Protein AF-F2EJ54-F1 (afdb_monomer_lite)

InterPro domains:
  IPR039177 Nonsense-mediated mRNA decay factor S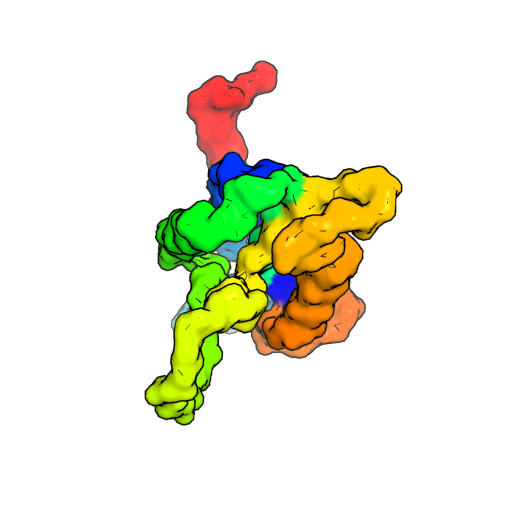MG9 [PTHR14270] (1-210)

Sequence (212 aa):
LGVFLASVCNVVLVVSEGMNDFSMWELMLTVDLLKNNIPDPSLLTSSTPDKENKNDNQSTSEDYIADLCFVHSRLREHDFSPSKLMLLRETLEKHFESSSFNIGSSSATPEVTDSSVGPSTKIEDLSSNQQDVFLLPLRSHDNSAKFEYGTYSSMLGMLRDQVLSRPLRPFTKNLTERDWLRGSAKIWDMVKRSPVVSDYCKALQSSGLFRK

Secondary structure (DSSP, 8-state):
-HHHHHHH-SEEEEEEESS--HHHHHHHHHHHHHTTT---GGGG---------------------PEEEEEEEEE-GGG--HHHHHHHHHHHHHHHTTSSS--S------------------GGGGSSS-TTEEEEE---TTS---BTTB-HHHHHHHHHHHHHHSPP---SS---HHHHHHHHHHHHHHHHT-HHHHHHHHHHHHTTTT--

pLDDT: mean 77.22, std 21.22, range [29.75, 96.88]

Foldseek 3Di:
DLLLCFQQPLEDEQEDEALDCVVSLVVNQVSQQLNPPLAHLVVVLDPDPDDDDDDPDDPPRPRRTHAAAYEHEADDLVCPDPVNLVVSLVVSCVSCVPGPHPFQDQPDPDDDDDDDDDPDPDPVVSVPRTLRYAYAHRQDPVQPPQRVNGTNVVSVVVNVVSVVPDDGDDTPDDDDPVSSVVSSVVSVVCSVVPVSVVVVVVVCVVVVVDDD

Organism: Hordeum vulgare subsp. vulgare (NCBI:txid112509)

Radius of gyration: 20.95 Å; chains: 1; bounding box: 63×36×63 Å

Structure (mmCIF, N/CA/C/O backbone):
data_AF-F2EJ54-F1
#
_entry.id   AF-F2EJ54-F1
#
loop_
_atom_site.group_PDB
_atom_site.id
_atom_site.type_symbol
_atom_site.label_atom_id
_atom_site.label_alt_id
_atom_site.label_comp_id
_atom_site.label_asym_id
_atom_site.label_entity_id
_atom_site.label_seq_id
_atom_site.pdbx_PDB_ins_code
_atom_site.Cartn_x
_atom_site.Cartn_y
_atom_site.Cartn_z
_atom_site.occupancy
_atom_site.B_iso_or_equiv
_atom_site.auth_seq_id
_atom_site.auth_comp_id
_atom_site.auth_asym_id
_atom_site.auth_atom_id
_atom_site.pdbx_PDB_model_num
ATOM 1 N N . LEU A 1 1 ? -8.968 -1.799 2.567 1.00 94.50 1 LEU A N 1
ATOM 2 C CA . LEU A 1 1 ? -8.066 -2.948 2.317 1.00 94.50 1 LEU A CA 1
ATOM 3 C C . LEU A 1 1 ? -6.603 -2.559 2.497 1.00 94.50 1 LEU A C 1
ATOM 5 O O . LEU A 1 1 ? -5.968 -3.187 3.324 1.00 94.50 1 LEU A O 1
ATOM 9 N N . GLY A 1 2 ? -6.095 -1.521 1.814 1.00 96.00 2 GLY A N 1
ATOM 10 C CA . GLY A 1 2 ? -4.698 -1.073 1.967 1.00 96.00 2 GLY A CA 1
ATOM 11 C C . GLY A 1 2 ? -4.270 -0.861 3.425 1.00 96.00 2 GLY A C 1
ATOM 12 O O . GLY A 1 2 ? -3.320 -1.489 3.867 1.00 96.00 2 GLY A O 1
ATOM 13 N N . VAL A 1 3 ? -5.064 -0.113 4.201 1.00 96.44 3 VAL A N 1
ATOM 14 C CA . VAL A 1 3 ? -4.861 0.071 5.655 1.00 96.44 3 VAL A CA 1
ATOM 15 C C . VAL A 1 3 ? -4.756 -1.255 6.409 1.00 96.44 3 VAL A C 1
ATOM 17 O O . VAL A 1 3 ? -3.847 -1.446 7.200 1.00 96.44 3 VAL A O 1
ATOM 20 N N . PHE A 1 4 ? -5.657 -2.198 6.133 1.00 96.88 4 PHE A N 1
ATOM 21 C CA . PHE A 1 4 ? -5.642 -3.503 6.789 1.00 96.88 4 PHE A CA 1
ATOM 22 C C . PHE A 1 4 ? -4.355 -4.279 6.486 1.00 96.88 4 PHE A C 1
ATOM 24 O O . PHE A 1 4 ? -3.724 -4.771 7.413 1.00 96.88 4 PHE A O 1
ATOM 31 N N . LEU A 1 5 ? -3.946 -4.348 5.214 1.00 96.88 5 LEU A N 1
ATOM 32 C CA . LEU A 1 5 ? -2.720 -5.041 4.808 1.00 96.88 5 LEU A CA 1
ATOM 33 C C . LEU A 1 5 ? -1.478 -4.389 5.426 1.00 96.88 5 LEU A C 1
ATOM 35 O O . LEU A 1 5 ? -0.640 -5.091 5.982 1.00 96.88 5 LEU A O 1
ATOM 39 N N . ALA A 1 6 ? -1.404 -3.056 5.416 1.00 95.12 6 ALA A N 1
ATOM 40 C CA . ALA A 1 6 ? -0.311 -2.309 6.034 1.00 95.12 6 ALA A CA 1
ATOM 41 C C . ALA A 1 6 ? -0.218 -2.512 7.559 1.00 95.12 6 ALA A C 1
ATOM 43 O O . ALA A 1 6 ? 0.847 -2.310 8.130 1.00 95.12 6 ALA A O 1
ATOM 44 N N . SER A 1 7 ? -1.304 -2.916 8.225 1.00 94.50 7 SER A N 1
ATOM 45 C CA . SER A 1 7 ? -1.325 -3.180 9.670 1.00 94.50 7 SER A CA 1
ATOM 46 C C . SER A 1 7 ? -0.991 -4.623 10.058 1.00 94.50 7 SER A C 1
ATOM 48 O O . SER A 1 7 ? -0.630 -4.854 11.207 1.00 94.50 7 SER A O 1
ATOM 50 N N . VAL A 1 8 ? -1.165 -5.605 9.165 1.00 94.31 8 VAL A N 1
ATOM 51 C CA . VAL A 1 8 ? -1.060 -7.038 9.527 1.00 94.31 8 VAL A CA 1
ATOM 52 C C . VAL A 1 8 ? -0.002 -7.811 8.747 1.00 94.31 8 VAL A C 1
ATOM 54 O O . VAL A 1 8 ? 0.328 -8.931 9.138 1.00 94.31 8 VAL A O 1
ATOM 57 N N . CYS A 1 9 ? 0.501 -7.265 7.642 1.00 93.62 9 CYS A N 1
ATOM 58 C CA . CYS A 1 9 ? 1.547 -7.884 6.833 1.00 93.62 9 CYS A CA 1
ATOM 59 C C . CYS A 1 9 ? 2.925 -7.356 7.232 1.00 93.62 9 CYS A C 1
ATOM 61 O O . CYS A 1 9 ? 3.054 -6.209 7.642 1.00 93.62 9 CYS A O 1
ATOM 63 N N . ASN A 1 10 ? 3.963 -8.167 7.025 1.00 91.06 10 ASN A N 1
ATOM 64 C CA . ASN A 1 10 ? 5.347 -7.707 7.158 1.00 91.06 10 ASN A CA 1
ATOM 65 C C . ASN A 1 10 ? 5.814 -6.921 5.930 1.00 91.06 10 ASN A C 1
ATOM 67 O O . ASN A 1 10 ? 6.515 -5.926 6.073 1.00 91.06 10 ASN A O 1
ATOM 71 N N . VAL A 1 11 ? 5.407 -7.361 4.736 1.00 91.94 11 VAL A N 1
ATOM 72 C CA . VAL A 1 11 ? 5.737 -6.727 3.455 1.00 91.94 11 VAL A CA 1
ATOM 73 C C . VAL A 1 11 ? 4.467 -6.594 2.621 1.00 91.94 11 VAL A C 1
ATOM 75 O O . VAL A 1 11 ? 3.687 -7.545 2.518 1.00 91.94 11 VAL A O 1
ATOM 78 N N . VAL A 1 12 ? 4.270 -5.434 1.999 1.00 94.19 12 VAL A N 1
ATOM 79 C CA . VAL A 1 12 ? 3.210 -5.184 1.017 1.00 94.19 12 VAL A CA 1
ATOM 80 C C . VAL A 1 12 ? 3.849 -4.875 -0.335 1.00 94.19 12 VAL A C 1
ATOM 82 O O . VAL A 1 12 ? 4.592 -3.906 -0.483 1.00 94.19 12 VAL A O 1
ATOM 85 N N . LEU A 1 13 ? 3.543 -5.707 -1.335 1.00 94.69 13 LEU A N 1
ATOM 86 C CA . LEU A 1 13 ? 3.970 -5.478 -2.714 1.00 94.69 13 LEU A CA 1
ATOM 87 C C . LEU A 1 13 ? 3.040 -4.454 -3.379 1.00 94.69 13 LEU A C 1
ATOM 89 O O . LEU A 1 13 ? 1.848 -4.715 -3.553 1.00 94.69 13 LEU A O 1
ATOM 93 N N . VAL A 1 14 ? 3.588 -3.309 -3.773 1.00 94.94 14 VAL A N 1
ATOM 94 C CA . VAL A 1 14 ? 2.890 -2.245 -4.501 1.00 94.94 14 VAL A CA 1
ATOM 95 C C . VAL A 1 14 ? 3.214 -2.405 -5.981 1.00 94.94 14 VAL A C 1
ATOM 97 O O . VAL A 1 14 ? 4.269 -1.986 -6.450 1.00 94.94 14 VAL A O 1
ATOM 100 N N . VAL A 1 15 ? 2.333 -3.088 -6.711 1.00 94.50 15 VAL A N 1
ATOM 101 C CA . VAL A 1 15 ? 2.559 -3.418 -8.123 1.00 94.50 15 VAL A CA 1
ATOM 102 C C . VAL A 1 15 ? 1.927 -2.358 -9.019 1.00 94.50 15 VAL A C 1
ATOM 104 O O . VAL A 1 15 ? 0.716 -2.155 -8.966 1.00 94.50 15 VAL A O 1
ATOM 107 N N . SER A 1 16 ? 2.738 -1.761 -9.888 1.00 93.12 16 SER A N 1
ATOM 108 C CA . SER A 1 16 ? 2.313 -0.776 -10.885 1.00 93.12 16 SER A CA 1
ATOM 109 C C . SER A 1 16 ? 2.669 -1.228 -12.299 1.00 93.12 16 SER A C 1
ATOM 111 O O . SER A 1 16 ? 3.572 -2.044 -12.515 1.00 93.12 16 SER A O 1
ATOM 113 N N . GLU A 1 17 ? 1.942 -0.716 -13.286 1.00 91.38 17 GLU A N 1
ATOM 114 C CA . GLU A 1 17 ? 2.269 -0.884 -14.702 1.00 91.38 17 GLU A CA 1
ATOM 115 C C . GLU A 1 17 ? 3.078 0.326 -15.184 1.00 91.38 17 GLU A C 1
ATOM 117 O O . GLU A 1 17 ? 2.624 1.464 -15.098 1.00 91.38 17 GLU A O 1
ATOM 122 N N . GLY A 1 18 ? 4.288 0.088 -15.697 1.00 88.31 18 GLY A N 1
ATOM 123 C CA . GLY A 1 18 ? 5.207 1.165 -16.064 1.00 88.31 18 GLY A CA 1
ATOM 124 C C . GLY A 1 18 ? 5.893 1.822 -14.859 1.00 88.31 18 GLY A C 1
ATOM 125 O O . GLY A 1 18 ? 5.798 1.353 -13.725 1.00 88.31 18 GLY A O 1
ATOM 126 N N . MET A 1 19 ? 6.625 2.910 -15.116 1.00 84.56 19 MET A N 1
ATOM 127 C CA . MET A 1 19 ? 7.433 3.612 -14.102 1.00 84.56 19 MET A CA 1
ATOM 128 C C . MET A 1 19 ? 6.713 4.784 -13.416 1.00 84.56 19 MET A C 1
ATOM 130 O O . MET A 1 19 ? 7.161 5.230 -12.367 1.00 84.56 19 MET A O 1
ATOM 134 N N . ASN A 1 20 ? 5.606 5.273 -13.982 1.00 81.25 20 ASN A N 1
ATOM 135 C CA . ASN A 1 20 ? 4.977 6.537 -13.585 1.00 81.25 20 ASN A CA 1
ATOM 136 C C . ASN A 1 20 ? 3.534 6.314 -13.117 1.00 81.25 20 ASN A C 1
ATOM 138 O O . ASN A 1 20 ? 2.588 6.698 -13.804 1.00 81.25 20 ASN A O 1
ATOM 142 N N . ASP A 1 21 ? 3.370 5.684 -11.959 1.00 85.94 21 ASP A N 1
ATOM 143 C CA . ASP A 1 21 ? 2.060 5.428 -11.354 1.00 85.94 21 ASP A CA 1
ATOM 144 C C . ASP A 1 21 ? 1.921 6.198 -10.037 1.00 85.94 21 ASP A C 1
ATOM 146 O O . ASP A 1 21 ? 1.938 5.647 -8.935 1.00 85.94 21 ASP A O 1
ATOM 150 N N . PHE A 1 22 ? 1.820 7.521 -10.171 1.00 89.81 22 PHE A N 1
ATOM 151 C CA . PHE A 1 22 ? 1.677 8.431 -9.035 1.00 89.81 22 PHE A CA 1
ATOM 152 C C . PHE A 1 22 ? 0.400 8.162 -8.236 1.00 89.81 22 PHE A C 1
ATOM 154 O O . PHE A 1 22 ? 0.396 8.335 -7.023 1.00 89.81 22 PHE A O 1
ATOM 161 N N . SER A 1 23 ? -0.664 7.681 -8.886 1.00 92.19 23 SER A N 1
ATOM 162 C CA . SER A 1 23 ? -1.920 7.349 -8.211 1.00 92.19 23 SER A CA 1
ATOM 163 C C . SER A 1 23 ? -1.747 6.215 -7.201 1.00 92.19 23 SER A C 1
ATOM 165 O O . SER A 1 23 ? -2.325 6.273 -6.116 1.00 92.19 23 SER A O 1
ATOM 167 N N . MET A 1 24 ? -0.922 5.207 -7.506 1.00 92.62 24 MET A N 1
ATOM 168 C CA . MET A 1 24 ? -0.579 4.171 -6.529 1.00 92.62 24 MET A CA 1
ATOM 169 C C . MET A 1 24 ? 0.259 4.716 -5.369 1.00 92.62 24 MET A C 1
ATOM 171 O O . MET A 1 24 ? 0.063 4.293 -4.230 1.00 92.62 24 MET A O 1
ATOM 175 N N . TRP A 1 25 ? 1.151 5.677 -5.613 1.00 92.12 25 TRP A N 1
ATOM 176 C CA . TRP A 1 25 ? 1.935 6.305 -4.543 1.00 92.12 25 TRP A CA 1
ATOM 177 C C . TRP A 1 25 ? 1.058 7.159 -3.624 1.00 92.12 25 TRP A C 1
ATOM 179 O O . TRP A 1 25 ? 1.115 7.011 -2.405 1.00 92.12 25 TRP A O 1
ATOM 189 N N . GLU A 1 26 ? 0.177 7.980 -4.199 1.00 94.25 26 GLU A N 1
ATOM 190 C CA . GLU A 1 26 ? -0.829 8.759 -3.468 1.00 94.25 26 GLU A CA 1
ATOM 191 C C . GLU A 1 26 ? -1.768 7.859 -2.660 1.00 94.25 26 GLU A C 1
ATOM 193 O O . GLU A 1 26 ? -2.112 8.175 -1.517 1.00 94.25 26 GLU A O 1
ATOM 198 N N . LEU A 1 27 ? -2.155 6.709 -3.221 1.00 95.06 27 LEU A N 1
ATOM 199 C CA . LEU A 1 27 ? -2.945 5.715 -2.506 1.00 95.06 27 LEU A CA 1
ATOM 200 C C . LEU A 1 27 ? -2.192 5.193 -1.280 1.00 95.06 27 LEU A C 1
ATOM 202 O O . LEU A 1 27 ? -2.795 5.072 -0.216 1.00 95.06 27 LEU A O 1
ATOM 206 N N . MET A 1 28 ? -0.893 4.907 -1.395 1.00 95.12 28 MET A N 1
ATOM 207 C CA . MET A 1 28 ? -0.100 4.443 -0.257 1.00 95.12 28 MET A CA 1
ATOM 208 C C . MET A 1 28 ? 0.098 5.535 0.798 1.00 95.12 28 MET A C 1
ATOM 210 O O . MET A 1 28 ? -0.086 5.253 1.977 1.00 95.12 28 MET A O 1
ATOM 214 N N . LEU A 1 29 ? 0.340 6.790 0.413 1.00 94.19 29 LEU A N 1
ATOM 215 C CA . LEU A 1 29 ? 0.354 7.917 1.360 1.00 94.19 29 LEU A CA 1
ATOM 216 C C . LEU A 1 29 ? -1.007 8.107 2.051 1.00 94.19 29 LEU A C 1
ATOM 218 O O . LEU A 1 29 ? -1.083 8.383 3.246 1.00 94.19 29 LEU A O 1
ATOM 222 N N . THR A 1 30 ? -2.103 7.885 1.323 1.00 95.62 30 THR A N 1
ATOM 223 C CA . THR A 1 30 ? -3.446 7.867 1.914 1.00 95.62 30 THR A CA 1
ATOM 224 C C . THR A 1 30 ? -3.596 6.706 2.899 1.00 95.62 30 THR A C 1
ATOM 226 O O . THR A 1 30 ? -4.208 6.867 3.950 1.00 95.62 30 THR A O 1
ATOM 229 N N . VAL A 1 31 ? -3.034 5.531 2.601 1.00 96.12 31 VAL A N 1
ATOM 230 C CA . VAL A 1 31 ? -3.017 4.392 3.530 1.00 96.12 31 VAL A CA 1
ATOM 231 C C . VAL A 1 31 ? -2.261 4.734 4.813 1.00 96.12 31 VAL A C 1
ATOM 233 O O . VAL A 1 31 ? -2.788 4.434 5.883 1.00 96.12 31 VAL A O 1
ATOM 236 N N . ASP A 1 32 ? -1.097 5.379 4.718 1.00 93.81 32 ASP A N 1
ATOM 237 C CA . ASP A 1 32 ? -0.316 5.838 5.876 1.00 93.81 32 ASP A CA 1
ATOM 238 C C . ASP A 1 32 ? -1.146 6.779 6.761 1.00 93.81 32 ASP A C 1
ATOM 240 O O . ASP A 1 32 ? -1.363 6.511 7.943 1.00 93.81 32 ASP A O 1
ATOM 244 N N . LEU A 1 33 ? -1.755 7.802 6.151 1.00 93.38 33 LEU A N 1
ATOM 245 C CA . LEU A 1 33 ? -2.646 8.740 6.836 1.00 93.38 33 LEU A CA 1
ATOM 246 C C . LEU A 1 33 ? -3.821 8.037 7.541 1.00 93.38 33 LEU A C 1
ATOM 248 O O . LEU A 1 33 ? -4.160 8.348 8.684 1.00 93.38 33 LEU A O 1
ATOM 252 N N . LEU A 1 34 ? -4.480 7.103 6.850 1.00 94.31 34 LEU A N 1
ATOM 253 C CA . LEU A 1 34 ? -5.690 6.436 7.338 1.00 94.31 34 LEU A CA 1
ATOM 254 C C . LEU A 1 34 ? -5.420 5.351 8.382 1.00 94.31 34 LEU A C 1
ATOM 256 O O . LEU A 1 34 ? -6.351 4.938 9.079 1.00 94.31 34 LEU A O 1
ATOM 260 N N . LYS A 1 35 ? -4.178 4.871 8.484 1.00 90.62 35 LYS A N 1
ATOM 261 C CA . LYS A 1 35 ? -3.772 3.861 9.463 1.00 90.62 35 LYS A CA 1
ATOM 262 C C . LYS A 1 35 ? -3.805 4.383 10.902 1.00 90.62 35 LYS A C 1
ATOM 264 O O . LYS A 1 35 ? -3.856 3.586 11.834 1.00 90.62 35 LYS A O 1
ATOM 269 N N . ASN A 1 36 ? -3.801 5.699 11.086 1.00 84.50 36 ASN A N 1
ATOM 270 C CA . ASN A 1 36 ? -3.767 6.347 12.391 1.00 84.50 36 ASN A CA 1
ATOM 271 C C . ASN A 1 36 ? -4.725 5.702 13.421 1.00 84.50 36 ASN A C 1
ATOM 273 O O . ASN A 1 36 ? -5.911 5.498 13.140 1.00 84.50 36 ASN A O 1
ATOM 277 N N . ASN A 1 37 ? -4.221 5.425 14.628 1.00 83.44 37 ASN A N 1
ATOM 278 C CA . ASN A 1 37 ? -4.913 4.721 15.723 1.00 83.44 37 ASN A CA 1
ATOM 279 C C . ASN A 1 37 ? -5.288 3.252 15.446 1.00 83.44 37 ASN A C 1
ATOM 281 O O . ASN A 1 37 ? -6.162 2.696 16.120 1.00 83.44 37 ASN A O 1
ATOM 285 N N . ILE A 1 38 ? -4.655 2.601 14.471 1.00 90.44 38 ILE A N 1
ATOM 286 C CA . ILE A 1 38 ? -4.746 1.150 14.302 1.00 90.44 38 ILE A CA 1
ATOM 287 C C . ILE A 1 38 ? -3.490 0.519 14.913 1.00 90.44 38 ILE A C 1
ATOM 289 O O . ILE A 1 38 ? -2.403 0.678 14.349 1.00 90.44 38 ILE A O 1
ATOM 293 N N . PRO A 1 39 ? -3.634 -0.191 16.048 1.00 90.50 39 PRO A N 1
ATOM 294 C CA . PRO A 1 39 ? -2.504 -0.678 16.824 1.00 90.50 39 PRO A CA 1
ATOM 295 C C . PRO A 1 39 ? -1.852 -1.903 16.182 1.00 90.50 39 PRO A C 1
ATOM 297 O O . PRO A 1 39 ? -2.407 -2.541 15.284 1.00 90.50 39 PRO A O 1
ATOM 300 N N . ASP A 1 40 ? -0.703 -2.286 16.731 1.00 89.06 40 ASP A N 1
ATOM 301 C CA . ASP A 1 40 ? -0.055 -3.558 16.431 1.00 89.06 40 ASP A CA 1
ATOM 302 C C . ASP A 1 40 ? -0.994 -4.758 16.755 1.00 89.06 40 ASP A C 1
ATOM 304 O O . ASP A 1 40 ? -1.536 -4.844 17.870 1.00 89.06 40 ASP A O 1
ATOM 308 N N . PRO A 1 41 ? -1.187 -5.718 15.821 1.00 88.75 41 PRO A N 1
ATOM 309 C CA . PRO A 1 41 ? -2.025 -6.906 16.023 1.00 88.75 41 PRO A CA 1
ATOM 310 C C . PRO A 1 41 ? -1.666 -7.738 17.265 1.00 88.75 41 PRO A C 1
ATOM 312 O O . PRO A 1 41 ? -2.543 -8.365 17.869 1.00 88.75 41 PRO A O 1
ATOM 315 N N . SER A 1 42 ? -0.393 -7.753 17.659 1.00 88.69 42 SER A N 1
ATOM 316 C CA . SER A 1 42 ? 0.139 -8.517 18.791 1.00 88.69 42 SER A CA 1
ATOM 317 C C . SER A 1 42 ? -0.321 -7.998 20.152 1.00 88.69 42 SER A C 1
ATOM 319 O O . SER A 1 42 ? -0.323 -8.738 21.139 1.00 88.69 42 SER A O 1
ATOM 321 N N . LEU A 1 43 ? -0.793 -6.752 20.210 1.00 87.50 43 LEU A N 1
ATOM 322 C CA . LEU A 1 43 ? -1.371 -6.164 21.415 1.00 87.50 43 LEU A CA 1
ATOM 323 C C . LEU A 1 43 ? -2.815 -6.624 21.652 1.00 87.50 43 LEU A C 1
ATOM 325 O O . LEU A 1 43 ? -3.314 -6.538 22.770 1.00 87.50 43 LEU A O 1
ATOM 329 N N . LEU A 1 44 ? -3.484 -7.163 20.629 1.00 84.50 44 LEU A N 1
ATOM 330 C CA . LEU A 1 44 ? -4.900 -7.531 20.690 1.00 84.50 44 LEU A CA 1
ATOM 331 C C . LEU A 1 44 ? -5.145 -8.992 21.091 1.00 84.50 44 LEU A C 1
ATOM 333 O O . LEU A 1 44 ? -6.300 -9.415 21.208 1.00 84.50 44 LEU A O 1
ATOM 337 N N . THR A 1 45 ? -4.095 -9.789 21.276 1.00 73.00 45 THR A N 1
ATOM 338 C CA . THR A 1 45 ? -4.195 -11.235 21.529 1.00 73.00 45 THR A CA 1
ATOM 339 C C . THR A 1 45 ? -4.092 -11.607 23.009 1.00 73.00 45 THR A C 1
ATOM 341 O O . THR A 1 45 ? -4.427 -12.740 23.356 1.00 73.00 45 THR A O 1
ATOM 344 N N . SER A 1 46 ? -3.723 -10.679 23.906 1.00 62.06 46 SER A N 1
ATOM 345 C CA . SER A 1 46 ? -3.654 -10.968 25.344 1.00 62.06 46 SER A CA 1
ATOM 346 C C . SER A 1 46 ? -5.048 -11.123 25.953 1.00 62.06 46 SER A C 1
ATOM 348 O O . SER A 1 46 ? -5.820 -10.171 26.048 1.00 62.06 46 SER A O 1
ATOM 350 N N . SER A 1 47 ? -5.362 -12.338 26.387 1.00 49.50 47 SER A N 1
ATOM 351 C CA . SER A 1 47 ? -6.609 -12.716 27.049 1.00 49.50 47 SER A CA 1
ATOM 352 C C . SER A 1 47 ? -6.537 -12.577 28.577 1.00 49.50 47 SER A C 1
ATOM 354 O O . SER A 1 47 ? -6.927 -13.502 29.287 1.00 49.50 47 SER A O 1
ATOM 356 N N . THR A 1 48 ? -6.027 -11.463 29.103 1.00 43.66 48 THR A N 1
ATOM 357 C CA . THR A 1 48 ? -6.113 -11.159 30.543 1.00 43.66 48 THR A CA 1
ATOM 358 C C . THR A 1 48 ? -7.105 -10.019 30.767 1.00 43.66 48 THR A C 1
ATOM 360 O O . THR A 1 48 ? -6.888 -8.920 30.252 1.00 43.66 48 THR A O 1
ATOM 363 N N . PRO A 1 49 ? -8.212 -10.245 31.500 1.00 48.12 49 PRO A N 1
ATOM 364 C CA . PRO A 1 49 ? -9.115 -9.184 31.908 1.00 48.12 49 PRO A CA 1
ATOM 365 C C . PRO A 1 49 ? -8.540 -8.530 33.166 1.00 48.12 49 PRO A C 1
ATOM 367 O O . PRO A 1 49 ? -8.991 -8.815 34.268 1.00 48.12 49 PRO A O 1
ATOM 370 N N . ASP A 1 50 ? -7.531 -7.674 33.022 1.00 37.38 50 ASP A N 1
ATOM 371 C CA . ASP A 1 50 ? -6.971 -6.960 34.169 1.00 37.38 50 ASP A CA 1
ATOM 372 C C . ASP A 1 50 ? -7.265 -5.466 34.072 1.00 37.38 50 ASP A C 1
ATOM 374 O O . ASP A 1 50 ? -6.646 -4.723 33.321 1.00 37.38 50 ASP A O 1
ATOM 378 N N . LYS A 1 51 ? -8.291 -5.105 34.851 1.00 37.84 51 LYS A N 1
ATOM 379 C CA . LYS A 1 51 ? -8.465 -3.883 35.639 1.00 37.84 51 LYS A CA 1
ATOM 380 C C . LYS A 1 51 ? -7.969 -2.579 35.019 1.00 37.84 51 LYS A C 1
ATOM 382 O O . LYS A 1 51 ? -6.776 -2.325 34.898 1.00 37.84 51 LYS A O 1
ATOM 387 N N . GLU A 1 52 ? -8.944 -1.694 34.826 1.00 40.88 52 GLU A N 1
ATOM 388 C CA . GLU A 1 52 ? -8.799 -0.248 34.966 1.00 40.88 52 GLU A CA 1
ATOM 389 C C . GLU A 1 52 ? -7.750 0.100 36.033 1.00 40.88 52 GLU A C 1
ATOM 391 O O . GLU A 1 52 ? -8.012 0.053 37.231 1.00 40.88 52 GLU A O 1
ATOM 396 N N . ASN A 1 53 ? -6.554 0.459 35.590 1.00 32.88 53 ASN A N 1
ATOM 397 C CA . ASN A 1 53 ? -5.660 1.304 36.351 1.00 32.88 53 ASN A CA 1
ATOM 398 C C . ASN A 1 53 ? -5.155 2.364 35.385 1.00 32.88 53 ASN A C 1
ATOM 400 O O . ASN A 1 53 ? -4.247 2.142 34.586 1.00 32.88 53 ASN A O 1
ATOM 404 N N . LYS A 1 54 ? -5.817 3.521 35.469 1.00 46.00 54 LYS A N 1
ATOM 405 C CA . LYS A 1 54 ? -5.273 4.819 35.085 1.00 46.00 54 LYS A CA 1
ATOM 406 C C . LYS A 1 54 ? -3.837 4.905 35.591 1.00 46.00 54 LYS A C 1
ATOM 408 O O . LYS A 1 54 ? -3.622 5.047 36.788 1.00 46.00 54 LYS A O 1
ATOM 413 N N . ASN A 1 55 ? -2.890 4.849 34.673 1.00 29.88 55 ASN A N 1
ATOM 414 C CA . ASN A 1 55 ? -1.660 5.604 34.784 1.00 29.88 55 ASN A CA 1
ATOM 415 C C . ASN A 1 55 ? -1.439 6.235 33.416 1.00 29.88 55 ASN A C 1
ATOM 417 O O . ASN A 1 55 ? -1.070 5.563 32.455 1.00 29.88 55 ASN A O 1
ATOM 421 N N . ASP A 1 56 ? -1.742 7.529 33.357 1.00 37.03 56 ASP A N 1
ATOM 422 C CA . ASP A 1 56 ? -1.288 8.443 32.322 1.00 37.03 56 ASP A CA 1
ATOM 423 C C . ASP A 1 56 ? 0.239 8.378 32.279 1.00 37.03 56 ASP A C 1
ATOM 425 O O . ASP A 1 56 ? 0.926 9.022 33.062 1.00 37.03 56 ASP A O 1
ATOM 429 N N . ASN A 1 57 ? 0.761 7.523 31.410 1.00 31.03 57 ASN A N 1
ATOM 430 C CA . ASN A 1 57 ? 2.084 7.634 30.821 1.00 31.03 57 ASN A CA 1
ATOM 431 C C . ASN A 1 57 ? 1.995 6.937 29.470 1.00 31.03 57 ASN A C 1
ATOM 433 O O . AS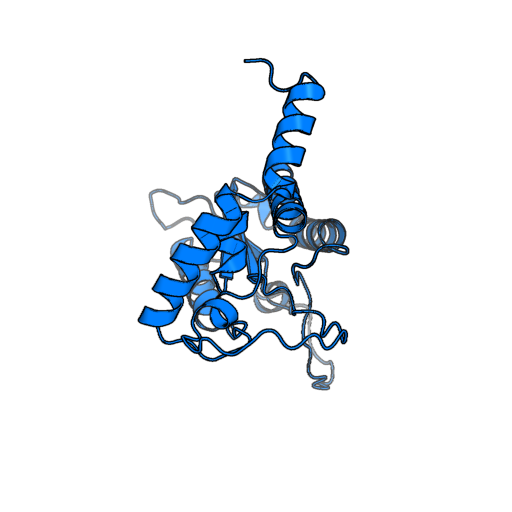N A 1 57 ? 2.157 5.725 29.334 1.00 31.03 57 ASN A O 1
ATOM 437 N N . GLN A 1 58 ? 1.630 7.763 28.497 1.00 39.00 58 GLN A N 1
ATOM 438 C CA . GLN A 1 58 ? 1.613 7.547 27.064 1.00 39.00 58 GLN A CA 1
ATOM 439 C C . GLN A 1 58 ? 2.961 6.968 26.612 1.00 39.00 58 GLN A C 1
ATOM 441 O O . GLN A 1 58 ? 3.847 7.689 26.168 1.00 39.00 58 GLN A O 1
ATOM 446 N N . SER A 1 59 ? 3.135 5.653 26.753 1.00 36.31 59 SER A N 1
ATOM 447 C CA . SER A 1 59 ? 4.058 4.939 25.882 1.00 36.31 59 SER A CA 1
ATOM 448 C C . SER A 1 59 ? 3.408 5.014 24.513 1.00 36.31 59 SER A C 1
ATOM 450 O O . SER A 1 59 ? 2.339 4.448 24.295 1.00 36.31 59 SER A O 1
ATOM 452 N N . THR A 1 60 ? 3.976 5.854 23.655 1.00 40.47 60 THR A N 1
ATOM 453 C CA . THR A 1 60 ? 3.740 5.876 22.217 1.00 40.47 60 THR A CA 1
ATOM 454 C C . THR A 1 60 ? 3.653 4.425 21.764 1.00 40.47 60 THR A C 1
ATOM 456 O O . THR A 1 60 ? 4.667 3.733 21.717 1.00 40.47 60 THR A O 1
ATOM 459 N N . SER A 1 61 ? 2.433 3.923 21.550 1.00 51.09 61 SER A N 1
ATOM 460 C CA . SER A 1 61 ? 2.241 2.618 20.943 1.00 51.09 61 SER A CA 1
ATOM 461 C C . SER A 1 61 ? 2.896 2.737 19.583 1.00 51.09 61 SER A C 1
ATOM 463 O O . SER A 1 61 ? 2.422 3.514 18.758 1.00 51.09 61 SER A O 1
ATOM 465 N N . GLU A 1 62 ? 4.041 2.091 19.389 1.00 58.75 62 GLU A N 1
ATOM 466 C CA . GLU A 1 62 ? 4.688 2.105 18.086 1.00 58.75 62 GLU A CA 1
ATOM 467 C C . GLU A 1 62 ? 3.688 1.535 17.085 1.00 58.75 62 GLU A C 1
ATOM 469 O O . GLU A 1 62 ? 3.285 0.371 17.157 1.00 58.75 62 GLU A O 1
ATOM 474 N N . ASP A 1 63 ? 3.215 2.402 16.197 1.00 74.94 63 ASP A N 1
ATOM 475 C CA . ASP A 1 63 ? 2.214 2.064 15.207 1.00 74.94 63 ASP A CA 1
ATOM 476 C C . ASP A 1 63 ? 2.880 1.175 14.154 1.00 74.94 63 ASP A C 1
ATOM 478 O O . ASP A 1 63 ? 3.362 1.652 13.130 1.00 74.94 63 ASP A O 1
ATOM 482 N N . TYR A 1 64 ? 2.889 -0.139 14.393 1.00 89.44 64 TYR A N 1
ATOM 483 C CA . TYR A 1 64 ? 3.431 -1.133 13.465 1.00 89.44 64 TYR A CA 1
ATOM 484 C C . TYR A 1 64 ? 2.901 -0.909 12.051 1.00 89.44 64 TYR A C 1
ATOM 486 O O . TYR A 1 64 ? 1.685 -0.937 11.864 1.00 89.44 64 TYR A O 1
ATOM 494 N N . ILE A 1 65 ? 3.781 -0.730 11.067 1.00 91.31 65 ILE A N 1
ATOM 495 C CA . ILE A 1 65 ? 3.432 -0.598 9.652 1.00 91.31 65 ILE A CA 1
ATOM 496 C C . ILE A 1 65 ? 4.298 -1.534 8.807 1.00 91.31 65 ILE A C 1
ATOM 498 O O . ILE A 1 65 ? 5.491 -1.690 9.071 1.00 91.31 65 ILE A O 1
ATOM 502 N N . ALA A 1 66 ? 3.676 -2.172 7.819 1.00 92.06 66 ALA A N 1
ATOM 503 C CA . ALA A 1 66 ? 4.345 -3.055 6.875 1.00 92.06 66 ALA A CA 1
ATOM 504 C C . ALA A 1 66 ? 5.405 -2.306 6.059 1.00 92.06 66 ALA A C 1
ATOM 506 O O . ALA A 1 66 ? 5.206 -1.147 5.684 1.00 92.06 66 ALA A O 1
ATOM 507 N N . ASP A 1 67 ? 6.481 -3.000 5.700 1.00 91.06 67 ASP A N 1
ATOM 508 C CA . ASP A 1 67 ? 7.437 -2.486 4.725 1.00 91.06 67 ASP A CA 1
ATOM 509 C C . ASP A 1 67 ? 6.821 -2.522 3.317 1.00 91.06 67 ASP A C 1
ATOM 511 O O . ASP A 1 67 ? 6.083 -3.451 2.963 1.00 91.06 67 ASP A O 1
ATOM 515 N N . LEU A 1 68 ? 7.124 -1.518 2.494 1.00 91.69 68 LEU A N 1
ATOM 516 C CA . LEU A 1 68 ? 6.663 -1.464 1.108 1.00 91.69 68 LEU A CA 1
ATOM 517 C C . LEU A 1 68 ? 7.735 -1.958 0.150 1.00 91.69 68 LEU A C 1
ATOM 519 O O . LEU A 1 68 ? 8.920 -1.686 0.310 1.00 91.69 68 LEU A O 1
ATOM 523 N N . CYS A 1 69 ? 7.286 -2.656 -0.885 1.00 92.19 69 CYS A N 1
ATOM 524 C CA . CYS A 1 69 ? 8.119 -3.096 -1.989 1.00 92.19 69 CYS A CA 1
ATOM 525 C C . CYS A 1 69 ? 7.410 -2.748 -3.301 1.00 92.19 69 CYS A C 1
ATOM 527 O O . CYS A 1 69 ? 6.381 -3.331 -3.647 1.00 92.19 69 CYS A O 1
ATOM 529 N N . PHE A 1 70 ? 7.934 -1.755 -4.009 1.00 93.06 70 PHE A N 1
ATOM 530 C CA . PHE A 1 70 ? 7.406 -1.269 -5.274 1.00 93.06 70 PHE A CA 1
ATOM 531 C C . PHE A 1 70 ? 7.867 -2.172 -6.409 1.00 93.06 70 PHE A C 1
ATOM 533 O O . PHE A 1 70 ? 9.059 -2.397 -6.602 1.00 93.06 70 PHE A O 1
ATOM 540 N N . VAL A 1 71 ? 6.917 -2.680 -7.186 1.00 93.75 71 VAL A N 1
ATOM 541 C CA . VAL A 1 71 ? 7.176 -3.557 -8.326 1.00 93.75 71 VAL A CA 1
ATOM 542 C C . VAL A 1 71 ? 6.614 -2.901 -9.579 1.00 93.75 71 VAL A C 1
ATOM 544 O O . VAL A 1 71 ? 5.410 -2.923 -9.829 1.00 93.75 71 VAL A O 1
ATOM 547 N N . HIS A 1 72 ? 7.497 -2.344 -10.399 1.00 93.06 72 HIS A N 1
ATOM 548 C CA . HIS A 1 72 ? 7.145 -1.758 -11.686 1.00 93.06 72 HIS A CA 1
ATOM 549 C C . HIS A 1 72 ? 7.184 -2.837 -12.761 1.00 93.06 72 HIS A C 1
ATOM 551 O O . HIS A 1 72 ? 8.240 -3.367 -13.105 1.00 93.06 72 HIS A O 1
ATOM 557 N N . SER A 1 73 ? 6.014 -3.196 -13.273 1.00 92.44 73 SER A N 1
ATOM 558 C CA . SER A 1 73 ? 5.828 -4.291 -14.219 1.00 92.44 73 SER A CA 1
ATOM 559 C C . SER A 1 73 ? 5.596 -3.800 -15.646 1.00 92.44 73 SER A C 1
ATOM 561 O O . SER A 1 73 ? 5.283 -2.633 -15.878 1.00 92.44 73 SER A O 1
ATOM 563 N N . ARG A 1 74 ? 5.728 -4.719 -16.614 1.00 90.44 74 ARG A N 1
ATOM 564 C CA . ARG A 1 74 ? 5.500 -4.473 -18.052 1.00 90.44 74 ARG A CA 1
ATOM 565 C C . ARG A 1 74 ? 6.439 -3.429 -18.665 1.00 90.44 74 ARG A C 1
ATOM 567 O O . ARG A 1 74 ? 6.090 -2.769 -19.641 1.00 90.44 74 ARG A O 1
ATOM 574 N N . LEU A 1 75 ? 7.649 -3.330 -18.126 1.00 89.38 75 LEU A N 1
ATOM 575 C CA . LEU A 1 75 ? 8.666 -2.402 -18.609 1.00 89.38 75 LEU A CA 1
ATOM 576 C C . LEU A 1 75 ? 9.212 -2.816 -19.977 1.00 89.38 75 LEU A C 1
ATOM 578 O O . LEU A 1 75 ? 9.320 -4.006 -20.296 1.00 89.38 75 LEU A O 1
ATOM 582 N N . ARG A 1 76 ? 9.568 -1.822 -20.789 1.00 87.38 76 ARG A N 1
ATOM 583 C CA . ARG A 1 76 ? 10.208 -2.011 -22.096 1.00 87.38 76 ARG A CA 1
ATOM 584 C C . ARG A 1 76 ? 11.709 -1.745 -21.979 1.00 87.38 76 ARG A C 1
ATOM 586 O O . ARG A 1 76 ? 12.162 -1.168 -21.003 1.00 87.38 76 ARG A O 1
ATOM 593 N N . GLU A 1 77 ? 12.489 -2.120 -22.992 1.00 82.88 77 GLU A N 1
ATOM 594 C CA . GLU A 1 77 ? 13.962 -1.988 -22.970 1.00 82.88 77 GLU A CA 1
ATOM 595 C C . GLU A 1 77 ? 14.435 -0.572 -22.606 1.00 82.88 77 GLU A C 1
ATOM 597 O O . GLU A 1 77 ? 15.277 -0.394 -21.732 1.00 82.88 77 GLU A O 1
ATOM 602 N N . HIS A 1 78 ? 13.819 0.448 -23.204 1.00 84.38 78 HIS A N 1
ATOM 603 C CA . HIS A 1 78 ? 14.155 1.852 -22.963 1.00 84.38 78 HIS A CA 1
ATOM 604 C C . HIS A 1 78 ? 13.791 2.369 -21.558 1.00 84.38 78 HIS A C 1
ATOM 606 O O . HIS A 1 78 ? 14.136 3.503 -21.228 1.00 84.38 78 HIS A O 1
ATOM 612 N N . ASP A 1 79 ? 13.065 1.603 -20.742 1.00 85.94 79 ASP A N 1
ATOM 613 C CA . ASP A 1 79 ? 12.748 1.954 -19.350 1.00 85.94 79 ASP A CA 1
ATOM 614 C C . ASP A 1 79 ? 13.875 1.571 -18.387 1.00 85.94 79 ASP A C 1
ATOM 616 O O . ASP A 1 79 ? 14.001 2.160 -17.319 1.00 85.94 79 ASP A O 1
ATOM 620 N N . PHE A 1 80 ? 14.763 0.665 -18.802 1.00 84.31 80 PHE A N 1
ATOM 621 C CA . PHE A 1 80 ? 15.906 0.227 -18.001 1.00 84.31 80 PHE A CA 1
ATOM 622 C C . PHE A 1 80 ? 17.128 1.150 -18.104 1.00 84.31 80 PHE A C 1
ATOM 624 O O . PHE A 1 80 ? 18.181 0.842 -17.551 1.00 84.31 80 PHE A O 1
ATOM 631 N N . SER A 1 81 ? 17.014 2.299 -18.780 1.00 86.69 81 SER A N 1
ATOM 632 C CA . SER A 1 81 ? 18.119 3.256 -18.848 1.00 86.69 81 SER A CA 1
ATOM 633 C C . SER A 1 81 ? 18.494 3.740 -17.433 1.00 86.69 81 SER A C 1
ATOM 635 O O . SER A 1 81 ? 17.590 4.170 -16.706 1.00 86.69 81 SER A O 1
ATOM 637 N N . PRO A 1 82 ? 19.783 3.762 -17.044 1.00 84.88 82 PRO A N 1
ATOM 638 C CA . PRO A 1 82 ? 20.204 4.111 -15.683 1.00 84.88 82 PRO A CA 1
ATOM 639 C C . PRO A 1 82 ? 19.669 5.455 -15.169 1.00 84.88 82 PRO A C 1
ATOM 641 O O . PRO A 1 82 ? 19.278 5.565 -14.011 1.00 84.88 82 PRO A O 1
ATOM 644 N N . SER A 1 83 ? 19.575 6.461 -16.044 1.00 88.25 83 SER A N 1
ATOM 645 C CA . SER A 1 83 ? 19.036 7.788 -15.721 1.00 88.25 83 SER A CA 1
ATOM 646 C C . SER A 1 83 ? 17.573 7.753 -15.271 1.00 88.25 83 SER A C 1
ATOM 648 O O . SER A 1 83 ? 17.212 8.427 -14.310 1.00 88.25 83 SER A O 1
ATOM 650 N N . LYS A 1 84 ? 16.728 6.942 -15.922 1.00 88.00 84 LYS A N 1
ATOM 651 C CA . LYS A 1 84 ? 15.322 6.768 -15.524 1.00 88.00 84 LYS A CA 1
ATOM 652 C C . LYS A 1 84 ? 15.193 6.053 -14.185 1.00 88.00 84 LYS A C 1
ATOM 654 O O . LYS A 1 84 ? 14.328 6.408 -13.394 1.00 88.00 84 LYS A O 1
ATOM 659 N N . LEU A 1 85 ? 16.041 5.055 -13.935 1.00 85.81 85 LEU A N 1
ATOM 660 C CA . LEU A 1 85 ? 16.029 4.307 -12.677 1.00 85.81 85 LEU A CA 1
ATOM 661 C C . LEU A 1 85 ? 16.461 5.184 -11.503 1.00 85.81 85 LEU A C 1
ATOM 663 O O . LEU A 1 85 ? 15.836 5.144 -10.447 1.00 85.81 85 LEU A O 1
ATOM 667 N N . MET A 1 86 ? 17.493 6.004 -11.707 1.00 87.31 86 MET A N 1
ATOM 668 C CA . MET A 1 86 ? 17.940 6.981 -10.718 1.00 87.31 86 MET A CA 1
ATOM 669 C C . MET A 1 86 ? 16.841 8.008 -10.420 1.00 87.31 86 MET A C 1
ATOM 671 O O . MET A 1 86 ? 16.512 8.217 -9.256 1.00 87.31 86 MET A O 1
ATOM 675 N N . LEU A 1 87 ? 16.208 8.565 -11.459 1.00 90.06 87 LEU A N 1
ATOM 676 C CA . LEU A 1 87 ? 15.104 9.514 -11.299 1.00 90.06 87 LEU A CA 1
ATOM 677 C C . LEU A 1 87 ? 13.907 8.896 -10.564 1.00 90.06 87 LEU A C 1
ATOM 679 O O . LEU A 1 87 ? 13.334 9.540 -9.690 1.00 90.06 87 LEU A O 1
ATOM 683 N N . LEU A 1 88 ? 13.529 7.658 -10.899 1.00 89.56 88 LEU A N 1
ATOM 684 C CA . LEU A 1 88 ? 12.452 6.933 -10.220 1.00 89.56 88 LEU A CA 1
ATOM 685 C C . LEU A 1 88 ? 12.733 6.803 -8.721 1.00 89.56 88 LEU A C 1
ATOM 687 O O . LEU A 1 88 ? 11.853 7.091 -7.917 1.00 89.56 88 LEU A O 1
ATOM 691 N N . ARG A 1 89 ? 13.954 6.399 -8.354 1.00 88.06 89 ARG A N 1
ATOM 692 C CA . ARG A 1 89 ? 14.360 6.234 -6.951 1.00 88.06 89 ARG A CA 1
ATOM 693 C C . ARG A 1 89 ? 14.336 7.552 -6.189 1.00 88.06 89 ARG A C 1
ATOM 695 O O . ARG A 1 89 ? 13.684 7.623 -5.157 1.00 88.06 89 ARG A O 1
ATOM 702 N N . GLU A 1 90 ? 14.960 8.595 -6.733 1.00 88.69 90 GLU A N 1
ATOM 703 C CA . GLU A 1 90 ? 14.983 9.929 -6.115 1.00 88.69 90 GLU A CA 1
ATOM 704 C C . GLU A 1 90 ? 13.565 10.487 -5.936 1.00 88.69 90 GLU A C 1
ATOM 706 O O . GLU A 1 90 ? 13.213 11.025 -4.887 1.00 88.69 90 GLU A O 1
ATOM 711 N N . THR A 1 91 ? 12.724 10.320 -6.958 1.00 90.25 91 THR A N 1
ATOM 712 C CA . THR A 1 91 ? 11.337 10.782 -6.917 1.00 90.25 91 THR A CA 1
ATOM 713 C C . THR A 1 91 ? 10.549 10.011 -5.861 1.00 90.25 91 THR A C 1
ATOM 715 O O . THR A 1 91 ? 9.828 10.627 -5.082 1.00 90.25 91 THR A O 1
ATOM 718 N N . LEU A 1 92 ? 10.706 8.687 -5.786 1.00 89.69 92 LEU A N 1
ATOM 719 C CA . LEU A 1 92 ? 10.024 7.852 -4.800 1.00 89.69 92 LEU A CA 1
ATOM 720 C C . LEU A 1 92 ? 10.455 8.200 -3.368 1.00 89.69 92 LEU A C 1
ATOM 722 O O . LEU A 1 92 ? 9.602 8.418 -2.515 1.00 89.69 92 LEU A O 1
ATOM 726 N N . GLU A 1 93 ? 11.758 8.308 -3.113 1.00 89.12 93 GLU A N 1
ATOM 727 C CA . GLU A 1 93 ? 12.300 8.671 -1.799 1.00 89.12 93 GLU A CA 1
ATOM 728 C C . GLU A 1 93 ? 11.752 10.025 -1.336 1.00 89.12 93 GLU A C 1
ATOM 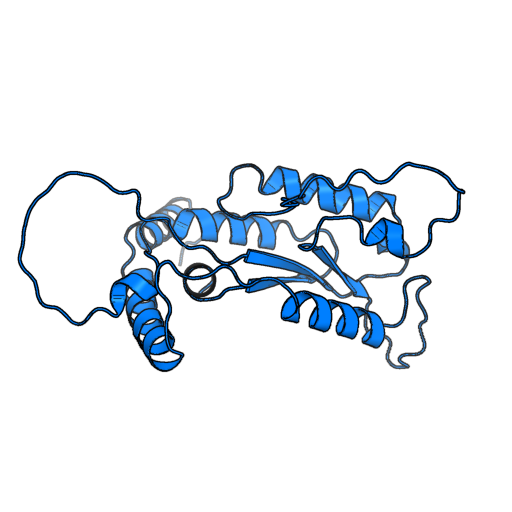730 O O . 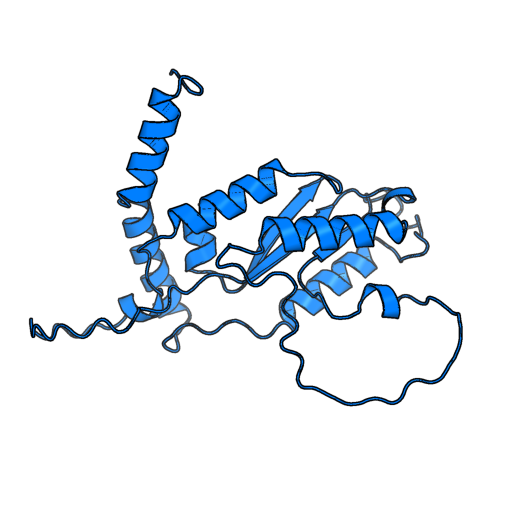GLU A 1 93 ? 11.189 10.137 -0.248 1.00 89.12 93 GLU A O 1
ATOM 735 N N . LYS A 1 94 ? 11.777 11.027 -2.219 1.00 89.44 94 LYS A N 1
ATOM 736 C CA . LYS A 1 94 ? 11.198 12.345 -1.948 1.00 89.44 94 LYS A CA 1
ATOM 737 C C . LYS A 1 94 ? 9.684 12.302 -1.718 1.00 89.44 94 LYS A C 1
ATOM 739 O O . LYS A 1 94 ? 9.165 13.043 -0.888 1.00 89.44 94 LYS A O 1
ATOM 744 N N . HIS A 1 95 ? 8.955 11.465 -2.456 1.00 89.94 95 HIS A N 1
ATOM 745 C CA . HIS A 1 95 ? 7.502 11.340 -2.305 1.00 89.94 95 HIS A CA 1
ATOM 746 C C . HIS A 1 95 ? 7.090 10.757 -0.948 1.00 89.94 95 HIS A C 1
ATOM 748 O O . HIS A 1 95 ? 5.988 11.049 -0.485 1.00 89.94 95 HIS A O 1
ATOM 754 N N . PHE A 1 96 ? 7.949 9.953 -0.320 1.00 91.00 96 PHE A N 1
ATOM 755 C CA . PHE A 1 96 ? 7.661 9.261 0.936 1.00 91.00 96 PHE A CA 1
ATOM 756 C C . PHE A 1 96 ? 8.496 9.750 2.129 1.00 91.00 96 PHE A C 1
ATOM 758 O O . PHE A 1 96 ? 8.363 9.189 3.214 1.00 91.00 96 PHE A O 1
ATOM 765 N N . GLU A 1 97 ? 9.282 10.820 1.962 1.00 89.31 97 GLU A N 1
ATOM 766 C CA . GLU A 1 97 ? 10.184 11.396 2.975 1.00 89.31 97 GLU A CA 1
ATOM 767 C C . GLU A 1 97 ? 9.492 11.676 4.321 1.00 89.31 97 GLU A C 1
ATOM 769 O O . GLU A 1 97 ? 10.091 11.523 5.383 1.00 89.31 97 GLU A O 1
ATOM 774 N N . SER A 1 98 ? 8.217 12.072 4.289 1.00 87.31 98 SER A N 1
ATOM 775 C CA . SER A 1 98 ? 7.421 12.386 5.481 1.00 87.31 98 SER A CA 1
ATOM 776 C C . SER A 1 98 ? 6.482 11.264 5.932 1.00 87.31 98 SER A C 1
ATOM 778 O O . SER A 1 98 ? 5.727 11.464 6.885 1.00 87.31 98 SER A O 1
ATOM 780 N N . SER A 1 99 ? 6.486 10.116 5.251 1.00 89.12 99 SER A N 1
ATOM 781 C CA . SER A 1 99 ? 5.588 9.002 5.565 1.00 89.12 99 SER A CA 1
ATOM 782 C C . SER A 1 99 ? 6.200 8.059 6.600 1.00 89.12 99 SER A C 1
ATOM 784 O O . SER A 1 99 ? 7.418 7.986 6.753 1.00 89.12 99 SER A O 1
ATOM 786 N N . SER A 1 100 ? 5.361 7.260 7.257 1.00 88.25 100 SER A N 1
ATOM 787 C CA . SER A 1 100 ? 5.831 6.219 8.185 1.00 88.25 100 SER A CA 1
ATOM 788 C C . SER A 1 100 ? 6.471 5.012 7.478 1.00 88.25 100 SER A C 1
ATOM 790 O O . SER A 1 100 ? 6.988 4.108 8.141 1.00 88.25 100 SER A O 1
ATOM 792 N N . PHE A 1 101 ? 6.412 4.945 6.143 1.00 87.12 101 PHE A N 1
ATOM 793 C CA . PHE A 1 101 ? 7.048 3.886 5.367 1.00 87.12 101 PHE A CA 1
ATOM 794 C C . PHE A 1 101 ? 8.550 4.139 5.226 1.00 87.12 101 PHE A C 1
ATOM 796 O O . PHE A 1 101 ? 8.978 5.166 4.708 1.00 87.12 101 PHE A O 1
ATOM 803 N N . ASN A 1 102 ? 9.356 3.152 5.616 1.00 74.19 102 ASN A N 1
ATOM 804 C CA . ASN A 1 102 ? 10.807 3.207 5.463 1.00 74.19 102 ASN A CA 1
ATOM 805 C C . ASN A 1 102 ? 11.193 2.842 4.026 1.00 74.19 102 ASN A C 1
ATOM 807 O O . ASN A 1 102 ? 11.476 1.680 3.744 1.00 74.19 102 ASN A O 1
ATOM 811 N N . ILE A 1 103 ? 11.177 3.825 3.128 1.00 78.00 103 ILE A N 1
ATOM 812 C CA . ILE A 1 103 ? 11.637 3.672 1.743 1.00 78.00 103 ILE A CA 1
ATOM 813 C C . ILE A 1 103 ? 13.060 4.210 1.637 1.00 78.00 103 ILE A C 1
ATOM 815 O O . ILE A 1 103 ? 13.335 5.332 2.047 1.00 78.00 103 ILE A O 1
ATOM 819 N N . GLY A 1 104 ? 13.980 3.403 1.109 1.00 60.22 104 GLY A N 1
ATOM 820 C CA . GLY A 1 104 ? 15.351 3.843 0.824 1.00 60.22 104 GLY A CA 1
ATOM 821 C C . GLY A 1 104 ? 16.271 3.947 2.047 1.00 60.22 104 GLY A C 1
ATOM 822 O O . GLY A 1 104 ? 17.464 4.213 1.892 1.00 60.22 104 GLY A O 1
ATOM 823 N N . SER A 1 105 ? 15.761 3.663 3.251 1.00 53.16 105 SER A N 1
ATOM 824 C CA . SER A 1 105 ? 16.560 3.555 4.471 1.00 53.16 105 SER A CA 1
ATOM 825 C C . SER A 1 105 ? 17.402 2.279 4.426 1.00 53.16 105 SER A C 1
ATOM 827 O O . SER A 1 105 ? 16.990 1.200 4.851 1.00 53.16 105 SER A O 1
ATOM 829 N N . SER A 1 106 ? 18.625 2.408 3.920 1.00 47.84 106 SER A N 1
ATOM 830 C CA . SER A 1 106 ? 19.699 1.516 4.331 1.00 47.84 106 SER A CA 1
ATOM 831 C C . SER A 1 106 ? 19.886 1.684 5.837 1.00 47.84 106 SER A C 1
ATOM 833 O O . SER A 1 106 ? 20.460 2.674 6.290 1.00 47.84 106 SER A O 1
ATOM 835 N N . SER A 1 107 ? 19.476 0.696 6.629 1.00 35.47 107 SER A N 1
ATOM 836 C CA . SER A 1 107 ? 20.120 0.455 7.918 1.00 35.47 107 SER A CA 1
ATOM 837 C C . SER A 1 107 ? 21.548 -0.026 7.633 1.00 35.47 107 SER A C 1
ATOM 839 O O . SER A 1 107 ? 21.858 -1.211 7.733 1.00 35.47 107 SER A O 1
ATOM 841 N N . ALA A 1 108 ? 22.401 0.889 7.174 1.00 33.47 108 ALA A N 1
ATOM 842 C CA . ALA A 1 108 ? 23.810 0.643 6.968 1.00 33.47 108 ALA A CA 1
ATOM 843 C C . ALA A 1 108 ? 24.461 0.524 8.347 1.00 33.47 108 ALA A C 1
ATOM 845 O O . ALA A 1 108 ? 24.679 1.514 9.045 1.00 33.47 108 ALA A O 1
ATOM 846 N N . THR A 1 109 ? 24.810 -0.698 8.738 1.00 29.75 109 THR A N 1
ATOM 847 C CA . THR A 1 109 ? 26.041 -0.879 9.503 1.00 29.75 109 THR A CA 1
ATOM 848 C C . THR A 1 109 ? 27.189 -0.318 8.657 1.00 29.75 109 THR A C 1
ATOM 850 O O . THR A 1 109 ? 27.282 -0.665 7.477 1.00 29.75 109 THR A O 1
ATOM 853 N N . PRO A 1 110 ? 28.043 0.567 9.200 1.00 31.16 110 PRO A N 1
ATOM 854 C CA . PRO A 1 110 ? 29.130 1.164 8.443 1.00 31.16 110 PRO A CA 1
ATOM 855 C C . PRO A 1 110 ? 30.242 0.125 8.294 1.00 31.16 110 PRO A C 1
ATOM 857 O O . PRO A 1 110 ? 31.141 0.047 9.127 1.00 31.16 110 PRO A O 1
ATOM 860 N N . GLU A 1 111 ? 30.188 -0.697 7.249 1.00 31.56 111 GLU A N 1
ATOM 861 C CA . GLU A 1 111 ? 31.357 -1.467 6.835 1.00 31.56 111 GLU A CA 1
ATOM 862 C C . GLU A 1 111 ? 32.176 -0.636 5.851 1.00 31.56 111 GLU A C 1
ATOM 864 O O . GLU A 1 111 ? 31.841 -0.451 4.682 1.00 31.56 111 GLU A O 1
ATOM 869 N N . VAL A 1 112 ? 33.264 -0.093 6.392 1.00 35.47 112 VAL A N 1
ATOM 870 C CA . VAL A 1 112 ? 34.370 0.513 5.660 1.00 35.47 112 VAL A CA 1
ATOM 871 C C . VAL A 1 112 ? 34.896 -0.519 4.664 1.00 35.47 112 VAL A C 1
ATOM 873 O O . VAL A 1 112 ? 35.484 -1.520 5.066 1.00 35.47 112 VAL A O 1
ATOM 876 N N . THR A 1 113 ? 34.712 -0.280 3.370 1.00 33.19 113 THR A N 1
ATOM 877 C CA . THR A 1 113 ? 35.452 -0.998 2.330 1.00 33.19 113 THR A CA 1
ATOM 878 C C . THR A 1 113 ? 36.105 0.005 1.391 1.00 33.19 113 THR A C 1
ATOM 880 O O . THR A 1 113 ? 35.451 0.848 0.779 1.00 33.19 113 THR A O 1
ATOM 883 N N . ASP A 1 114 ? 37.436 -0.064 1.374 1.00 31.92 114 ASP A N 1
ATOM 884 C CA . ASP A 1 114 ? 38.338 0.747 0.567 1.00 31.92 114 ASP A CA 1
ATOM 885 C C . ASP A 1 114 ? 37.995 0.651 -0.921 1.00 31.92 114 ASP A C 1
ATOM 887 O O . ASP A 1 114 ? 37.806 -0.427 -1.489 1.00 31.92 114 ASP A O 1
ATOM 891 N N . SER A 1 115 ? 37.955 1.816 -1.557 1.00 35.84 115 SER A N 1
ATOM 892 C CA . SER A 1 115 ? 37.657 1.998 -2.967 1.00 35.84 115 SER A CA 1
ATOM 893 C C . SER A 1 115 ? 38.888 1.740 -3.835 1.00 35.84 115 SER A C 1
ATOM 895 O O . SER A 1 115 ? 39.888 2.454 -3.778 1.00 35.84 115 SER A O 1
ATOM 897 N N . SER A 1 116 ? 38.797 0.740 -4.710 1.00 38.50 116 SER A N 1
ATOM 898 C CA . SER A 1 116 ? 39.648 0.625 -5.895 1.00 38.50 116 SER A CA 1
ATOM 899 C C . SER A 1 116 ? 39.054 -0.384 -6.882 1.00 38.50 116 SER A C 1
ATOM 901 O O . SER A 1 116 ? 38.896 -1.548 -6.530 1.00 38.50 116 SER A O 1
ATOM 903 N N . VAL A 1 117 ? 38.761 0.086 -8.107 1.00 32.75 117 VAL A N 1
ATOM 904 C CA . VAL A 1 117 ? 38.860 -0.593 -9.428 1.00 32.75 117 VAL A CA 1
ATOM 905 C C . VAL A 1 117 ? 37.640 -0.371 -10.353 1.00 32.75 117 VAL A C 1
ATOM 907 O O . VAL A 1 117 ? 36.591 -0.967 -10.171 1.00 32.75 117 VAL A O 1
ATOM 910 N N . GLY A 1 118 ? 37.879 0.382 -11.443 1.00 32.69 118 GLY A N 1
ATOM 911 C CA . GLY A 1 118 ? 37.448 0.074 -12.826 1.00 32.69 118 GLY A CA 1
ATOM 912 C C . GLY A 1 118 ? 36.048 0.511 -13.321 1.00 32.69 118 GLY A C 1
ATOM 913 O O . GLY A 1 118 ? 35.051 0.195 -12.686 1.00 32.69 118 GLY A O 1
ATOM 914 N N . PRO A 1 119 ? 35.921 1.133 -14.520 1.00 39.22 119 PRO A N 1
ATOM 915 C CA . PRO A 1 119 ? 34.628 1.425 -1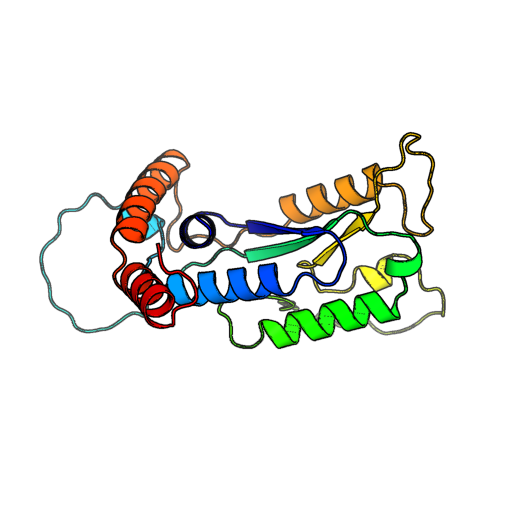5.132 1.00 39.22 119 PRO A CA 1
ATOM 916 C C . PRO A 1 119 ? 34.109 0.177 -15.865 1.00 39.22 119 PRO A C 1
ATOM 918 O O . PRO A 1 119 ? 34.364 -0.032 -17.050 1.00 39.22 119 PRO A O 1
ATOM 921 N N . SER A 1 120 ? 33.393 -0.686 -15.151 1.00 32.56 120 SER A N 1
ATOM 922 C CA . SER A 1 120 ? 32.553 -1.725 -15.748 1.00 32.56 120 SER A CA 1
ATOM 923 C C . SER A 1 120 ? 31.275 -1.800 -14.929 1.00 32.56 120 SER A C 1
ATOM 925 O O . SER A 1 120 ? 31.215 -2.498 -13.924 1.00 32.56 120 SER A O 1
ATOM 927 N N . THR A 1 121 ? 30.264 -1.043 -15.350 1.00 41.09 121 THR A N 1
ATOM 928 C CA . THR A 1 121 ? 28.910 -1.060 -14.789 1.00 41.09 121 THR A CA 1
ATOM 929 C C . THR A 1 121 ? 28.250 -2.405 -15.095 1.00 41.09 121 THR A C 1
ATOM 931 O O . THR A 1 121 ? 27.466 -2.561 -16.029 1.00 41.09 121 THR A O 1
ATOM 934 N N . LYS A 1 122 ? 28.634 -3.423 -14.324 1.00 36.41 122 LYS A N 1
ATOM 935 C CA . LYS A 1 122 ? 27.908 -4.683 -14.202 1.00 36.41 122 LYS A CA 1
ATOM 936 C C . LYS A 1 122 ? 26.756 -4.502 -13.215 1.00 36.41 122 LYS A C 1
ATOM 938 O O . LYS A 1 122 ? 26.749 -3.593 -12.393 1.00 36.41 122 LYS A O 1
ATOM 943 N N . ILE A 1 123 ? 25.799 -5.417 -13.333 1.00 45.03 123 ILE A N 1
ATOM 944 C CA . ILE A 1 123 ? 24.514 -5.575 -12.627 1.00 45.03 123 ILE A CA 1
ATOM 945 C C . ILE A 1 123 ? 24.541 -5.242 -11.117 1.00 45.03 123 ILE A C 1
ATOM 947 O O . ILE A 1 123 ? 23.508 -4.884 -10.555 1.00 45.03 123 ILE A O 1
ATOM 951 N N . GLU A 1 124 ? 25.703 -5.301 -10.472 1.00 39.78 124 GLU A N 1
ATOM 952 C CA . GLU A 1 124 ? 25.896 -5.008 -9.050 1.00 39.78 124 GLU A CA 1
ATOM 953 C C . GLU A 1 124 ? 25.657 -3.529 -8.689 1.00 39.78 124 GLU A C 1
ATOM 955 O O . GLU A 1 124 ? 25.088 -3.259 -7.632 1.00 39.78 124 GLU A O 1
ATOM 960 N N . ASP A 1 125 ? 25.922 -2.571 -9.584 1.00 40.34 125 ASP A N 1
ATOM 961 C CA . ASP A 1 125 ? 25.704 -1.137 -9.296 1.00 40.34 125 ASP A CA 1
ATOM 962 C C . ASP A 1 125 ? 24.223 -0.719 -9.320 1.00 40.34 125 ASP A C 1
ATOM 964 O O . ASP A 1 125 ? 23.832 0.296 -8.749 1.00 40.34 125 ASP A O 1
ATOM 968 N N . LEU A 1 126 ? 23.350 -1.511 -9.950 1.00 45.22 126 LEU A N 1
ATOM 969 C CA . LEU A 1 126 ? 21.900 -1.288 -9.879 1.00 45.22 126 LEU A CA 1
ATOM 970 C C . LEU A 1 126 ? 21.281 -1.896 -8.615 1.00 45.22 126 LEU A C 1
ATOM 972 O O . LEU A 1 126 ? 20.133 -1.575 -8.300 1.00 45.22 126 LEU A O 1
ATOM 976 N N . SER A 1 127 ? 22.031 -2.750 -7.913 1.00 42.12 127 SER A N 1
ATOM 977 C CA . SER A 1 127 ? 21.628 -3.428 -6.678 1.00 42.12 127 SER A CA 1
ATOM 978 C C . SER A 1 127 ? 22.098 -2.716 -5.407 1.00 42.12 127 SER A C 1
ATOM 980 O O . SER A 1 127 ? 21.798 -3.177 -4.307 1.00 42.12 127 SER A O 1
ATOM 982 N N . SER A 1 128 ? 22.804 -1.586 -5.537 1.00 39.59 128 SER A N 1
ATOM 983 C CA . SER A 1 128 ? 23.324 -0.848 -4.391 1.00 39.59 128 SER A CA 1
ATOM 984 C C . SER A 1 128 ? 22.180 -0.294 -3.524 1.00 39.59 128 SER A C 1
ATOM 986 O O . SER A 1 128 ? 21.533 0.697 -3.858 1.00 39.59 128 SER A O 1
ATOM 988 N N . ASN A 1 129 ? 21.971 -0.943 -2.379 1.00 45.41 129 ASN A N 1
ATOM 989 C CA . ASN A 1 129 ? 21.513 -0.370 -1.109 1.00 45.41 129 ASN A CA 1
ATOM 990 C C . ASN A 1 129 ? 20.074 0.166 -0.960 1.00 45.41 129 ASN A C 1
ATOM 992 O O . ASN A 1 129 ? 19.727 0.601 0.138 1.00 45.41 129 ASN A O 1
ATOM 996 N N . GLN A 1 130 ? 19.197 0.068 -1.963 1.00 55.53 130 GLN A N 1
ATOM 997 C CA . GLN A 1 130 ? 17.769 0.406 -1.799 1.00 55.53 130 GLN A CA 1
ATOM 998 C C . GLN A 1 130 ? 16.870 -0.768 -2.227 1.00 55.53 130 GLN A C 1
ATOM 1000 O O . GLN A 1 130 ? 16.541 -0.933 -3.400 1.00 55.53 130 GLN A O 1
ATOM 1005 N N . GLN A 1 131 ? 16.495 -1.609 -1.254 1.00 63.88 131 GLN A N 1
ATOM 1006 C CA . GLN A 1 131 ? 15.814 -2.908 -1.430 1.00 63.88 131 GLN A CA 1
ATOM 1007 C C . GLN A 1 131 ? 14.290 -2.814 -1.661 1.00 63.88 131 GLN A C 1
ATOM 1009 O O . GLN A 1 131 ? 13.578 -3.810 -1.528 1.00 63.88 131 GLN A O 1
ATOM 1014 N N . ASP A 1 132 ? 13.771 -1.629 -1.992 1.00 80.62 132 ASP A N 1
ATOM 1015 C CA . ASP A 1 132 ? 12.326 -1.365 -2.021 1.00 80.62 132 ASP A CA 1
ATOM 1016 C C . ASP A 1 132 ? 11.758 -1.189 -3.434 1.00 80.62 132 ASP A C 1
ATOM 1018 O O . ASP A 1 132 ? 10.547 -1.044 -3.573 1.00 80.62 132 ASP A O 1
ATOM 1022 N N . VAL A 1 133 ? 12.588 -1.205 -4.488 1.00 89.19 133 VAL A N 1
ATOM 1023 C CA . VAL A 1 133 ? 12.150 -0.977 -5.879 1.00 89.19 133 VAL A CA 1
ATOM 1024 C C . VAL A 1 133 ? 12.625 -2.089 -6.808 1.00 89.19 133 VAL A C 1
ATOM 1026 O O . VAL A 1 133 ? 13.822 -2.307 -6.992 1.00 89.19 133 VAL A O 1
ATOM 1029 N N . PHE A 1 134 ? 11.669 -2.736 -7.467 1.00 90.12 134 PHE A N 1
ATOM 1030 C CA . PHE A 1 134 ? 11.869 -3.861 -8.368 1.00 90.12 134 PHE A CA 1
ATOM 1031 C C . PHE A 1 134 ? 11.267 -3.585 -9.738 1.00 90.12 134 PHE A C 1
ATOM 1033 O O . PHE A 1 134 ? 10.215 -2.963 -9.878 1.00 90.12 134 PHE A O 1
ATOM 1040 N N . LEU A 1 135 ? 11.934 -4.102 -10.763 1.00 89.75 135 LEU A N 1
ATOM 1041 C CA . LEU A 1 135 ? 11.613 -3.848 -12.159 1.00 89.75 135 LEU A CA 1
ATOM 1042 C C . LEU A 1 135 ? 11.349 -5.183 -12.847 1.00 89.75 135 LEU A C 1
ATOM 1044 O O . LEU A 1 135 ? 12.193 -6.077 -12.810 1.00 89.75 135 LEU A O 1
ATOM 1048 N N . LEU A 1 136 ? 10.190 -5.325 -13.481 1.00 90.81 136 LEU A N 1
ATOM 1049 C CA . LEU A 1 136 ? 9.819 -6.519 -14.229 1.00 90.81 136 LEU A CA 1
ATOM 1050 C C . LEU A 1 136 ? 9.535 -6.156 -15.693 1.00 90.81 136 LEU A C 1
ATOM 1052 O O . LEU A 1 136 ? 8.633 -5.355 -15.969 1.00 90.81 136 LEU A O 1
ATOM 1056 N N . PRO A 1 137 ? 10.257 -6.762 -16.651 1.00 88.88 137 PRO A N 1
ATOM 1057 C CA . PRO A 1 137 ? 10.040 -6.497 -18.063 1.00 88.88 137 PRO A CA 1
ATOM 1058 C C . PRO A 1 137 ? 8.686 -7.036 -18.531 1.00 88.88 137 PRO A C 1
ATOM 1060 O O . PRO A 1 137 ? 8.070 -7.901 -17.900 1.00 88.88 137 PRO A O 1
ATOM 1063 N N . LEU A 1 138 ? 8.221 -6.549 -19.677 1.00 85.69 138 LEU A N 1
ATOM 1064 C CA . LEU A 1 138 ? 7.073 -7.124 -20.365 1.00 85.69 138 LEU A CA 1
ATOM 1065 C C . LEU A 1 138 ? 7.364 -8.584 -20.742 1.00 85.69 138 LEU A C 1
ATOM 1067 O O . LEU A 1 138 ? 8.376 -8.896 -21.372 1.00 85.69 138 LEU A O 1
ATOM 1071 N N . ARG A 1 139 ? 6.458 -9.490 -20.362 1.00 79.38 139 ARG A N 1
ATOM 1072 C CA . ARG A 1 139 ? 6.583 -10.914 -20.675 1.00 79.38 139 ARG A CA 1
ATOM 1073 C C . ARG A 1 139 ? 6.433 -11.120 -22.184 1.00 79.38 139 ARG A C 1
ATOM 1075 O O . ARG A 1 139 ? 5.329 -11.032 -22.713 1.00 79.38 139 ARG A O 1
ATOM 1082 N N . SER A 1 140 ? 7.540 -11.402 -22.864 1.00 67.62 140 SER A N 1
ATOM 1083 C CA . SER A 1 140 ? 7.518 -11.854 -24.257 1.00 67.62 140 SER A CA 1
ATOM 1084 C C . SER A 1 140 ? 7.024 -13.302 -24.334 1.00 67.62 140 SER A C 1
ATOM 1086 O O . SER A 1 140 ? 7.331 -14.114 -23.458 1.00 67.62 140 SER A O 1
ATOM 1088 N N . HIS A 1 141 ? 6.267 -13.625 -25.383 1.00 59.16 141 HIS A N 1
ATOM 1089 C CA . HIS A 1 141 ? 5.636 -14.934 -25.573 1.00 59.16 141 HIS A CA 1
ATOM 1090 C C . HIS A 1 141 ? 6.655 -16.086 -25.691 1.00 59.16 141 HIS A C 1
ATOM 1092 O O . HIS A 1 141 ? 6.321 -17.223 -25.365 1.00 59.16 141 HIS A O 1
ATOM 1098 N N . ASP A 1 142 ? 7.901 -15.775 -26.066 1.00 57.81 142 ASP A N 1
ATOM 1099 C CA . ASP A 1 142 ? 8.958 -16.764 -26.311 1.00 57.81 142 ASP A CA 1
ATOM 1100 C C . ASP A 1 142 ? 9.981 -16.910 -25.172 1.00 57.81 142 ASP A C 1
ATOM 1102 O O . ASP A 1 142 ? 10.930 -17.679 -25.312 1.00 57.81 142 ASP A O 1
ATOM 1106 N N . ASN A 1 143 ? 9.851 -16.186 -24.046 1.00 56.53 143 ASN A N 1
ATOM 1107 C CA . ASN A 1 143 ? 10.856 -16.139 -22.955 1.00 56.53 143 ASN A CA 1
ATOM 1108 C C . ASN A 1 143 ? 12.315 -15.855 -23.416 1.00 56.53 143 ASN A C 1
ATOM 1110 O O . ASN A 1 143 ? 13.242 -15.901 -22.606 1.00 56.53 143 ASN A O 1
ATOM 1114 N N . SER A 1 144 ? 12.520 -15.552 -24.701 1.00 52.62 144 SER A N 1
ATOM 1115 C CA . SER A 1 144 ? 13.806 -15.466 -25.396 1.00 52.62 144 SER A CA 1
ATOM 1116 C C . SER A 1 144 ? 14.301 -14.034 -25.547 1.00 52.62 144 SER A C 1
ATOM 1118 O O . SER A 1 144 ? 15.478 -13.836 -25.843 1.00 52.62 144 SER A O 1
ATOM 1120 N N . ALA A 1 145 ? 13.421 -13.049 -25.317 1.00 54.81 145 ALA A N 1
ATOM 1121 C CA . ALA A 1 145 ? 13.779 -11.642 -25.236 1.00 54.81 145 ALA A CA 1
ATOM 1122 C C . ALA A 1 145 ? 14.731 -11.455 -24.049 1.00 54.81 145 ALA A C 1
ATOM 1124 O O . ALA A 1 145 ? 14.319 -11.333 -22.892 1.00 54.81 145 ALA A O 1
ATOM 1125 N N . LYS A 1 146 ? 16.026 -11.538 -24.348 1.00 56.56 146 LYS A N 1
ATOM 1126 C CA . LYS A 1 146 ? 17.101 -11.203 -23.430 1.00 56.56 146 LYS A CA 1
ATOM 1127 C C . LYS A 1 146 ? 17.192 -9.689 -23.420 1.00 56.56 146 LYS A C 1
ATOM 1129 O O . LYS A 1 146 ? 17.695 -9.100 -24.369 1.00 56.56 146 LYS A O 1
ATOM 1134 N N . PHE A 1 147 ? 16.704 -9.081 -22.350 1.00 61.16 147 PHE A N 1
ATOM 1135 C CA . PHE A 1 147 ? 17.121 -7.728 -22.022 1.00 61.16 147 PHE A CA 1
ATOM 1136 C C . PHE A 1 147 ? 18.600 -7.799 -21.632 1.00 61.16 147 PHE A C 1
ATOM 1138 O O . PHE A 1 147 ? 19.047 -8.831 -21.117 1.00 61.16 147 PHE A O 1
ATOM 1145 N N . GLU A 1 148 ? 19.355 -6.714 -21.805 1.00 61.59 148 GLU A N 1
ATOM 1146 C CA . GLU A 1 148 ? 20.724 -6.620 -21.262 1.00 61.59 148 GLU A CA 1
ATOM 1147 C C . GLU A 1 148 ? 20.772 -6.960 -19.755 1.00 61.59 148 GLU A C 1
ATOM 1149 O O . GLU A 1 148 ? 21.786 -7.427 -19.244 1.00 61.59 148 GLU A O 1
ATOM 1154 N N . TYR A 1 149 ? 19.632 -6.822 -19.072 1.00 61.22 149 TYR A N 1
ATOM 1155 C CA . TYR A 1 149 ? 19.428 -7.023 -17.638 1.00 61.22 149 TYR A CA 1
ATOM 1156 C C . TYR A 1 149 ? 18.875 -8.409 -17.242 1.00 61.22 149 TYR A C 1
ATOM 1158 O O . TYR A 1 149 ? 18.675 -8.670 -16.057 1.00 61.22 149 TYR A O 1
ATOM 1166 N N . GLY A 1 150 ? 18.627 -9.312 -18.201 1.00 71.81 150 GLY A N 1
ATOM 1167 C CA . GLY A 1 150 ? 18.177 -10.687 -17.947 1.00 71.81 150 GLY A CA 1
ATOM 1168 C C . GLY A 1 150 ? 16.817 -11.048 -18.556 1.00 71.81 150 GLY A C 1
ATOM 1169 O O . GLY A 1 150 ? 16.208 -10.289 -19.307 1.00 71.81 150 GLY A O 1
ATOM 1170 N N . THR A 1 151 ? 16.341 -12.261 -18.264 1.00 82.06 151 THR A N 1
ATOM 1171 C CA . THR A 1 151 ? 15.006 -12.722 -18.682 1.00 82.06 151 THR A CA 1
ATOM 1172 C C . THR A 1 151 ? 13.965 -12.400 -17.613 1.00 82.06 151 THR A C 1
ATOM 1174 O O . THR A 1 151 ? 14.283 -12.337 -16.425 1.00 82.06 151 THR A O 1
ATOM 1177 N N . TYR A 1 152 ? 12.693 -12.292 -18.013 1.00 85.69 152 TYR A N 1
ATOM 1178 C CA . TYR A 1 152 ? 11.572 -12.108 -17.082 1.00 85.69 152 TYR A CA 1
ATOM 1179 C C . TYR A 1 152 ? 11.598 -13.115 -15.917 1.00 85.69 152 TYR A C 1
ATOM 1181 O O . TYR A 1 152 ? 11.445 -12.731 -14.761 1.00 85.69 152 TYR A O 1
ATOM 1189 N N . SER A 1 153 ? 11.849 -14.399 -16.204 1.00 87.12 153 SER A N 1
ATOM 1190 C CA . SER A 1 153 ? 11.909 -15.445 -15.174 1.00 87.12 153 SER A CA 1
ATOM 1191 C C . SER A 1 153 ? 13.072 -15.254 -14.201 1.00 87.12 153 SER A C 1
ATOM 1193 O O . SER A 1 153 ? 12.916 -15.547 -13.019 1.00 87.12 153 SER A O 1
ATOM 1195 N N . SER A 1 154 ? 14.225 -14.778 -14.683 1.00 86.50 154 SER A N 1
ATOM 1196 C CA . SER A 1 154 ? 15.384 -14.500 -13.832 1.00 86.50 154 SER A CA 1
ATOM 1197 C C . SER A 1 154 ? 15.092 -13.337 -12.889 1.00 86.50 154 SER A C 1
ATOM 1199 O O . SER A 1 154 ? 15.311 -13.449 -11.690 1.00 86.50 154 SER A O 1
ATOM 1201 N N . MET A 1 155 ? 14.544 -12.241 -13.417 1.00 87.56 155 MET A N 1
ATOM 1202 C CA . MET A 1 155 ? 14.225 -11.047 -12.628 1.00 87.56 155 MET A CA 1
ATOM 1203 C C . MET A 1 155 ? 13.111 -11.308 -11.610 1.00 87.56 155 MET A C 1
ATOM 1205 O O . MET A 1 155 ? 13.203 -10.864 -10.470 1.00 87.56 155 MET A O 1
ATOM 1209 N N . LEU A 1 156 ? 12.103 -12.100 -11.982 1.00 90.50 156 LEU A N 1
ATOM 1210 C CA . LEU A 1 156 ? 11.067 -12.554 -11.056 1.00 90.50 156 LEU A CA 1
ATOM 1211 C C . LEU A 1 156 ? 11.634 -13.468 -9.957 1.00 90.50 156 LEU A C 1
ATOM 1213 O O . LEU A 1 156 ? 11.226 -13.358 -8.803 1.00 90.50 156 LEU A O 1
ATOM 1217 N N . GLY A 1 157 ? 12.574 -14.353 -10.307 1.00 90.69 157 GLY A N 1
ATOM 1218 C CA . GLY A 1 157 ? 13.295 -15.184 -9.342 1.00 90.69 157 GLY A CA 1
ATOM 1219 C C . GLY A 1 157 ? 14.068 -14.340 -8.329 1.00 90.69 157 GLY A C 1
ATOM 1220 O O . GLY A 1 157 ? 13.905 -14.542 -7.132 1.00 90.69 157 GLY A O 1
ATOM 1221 N N . MET A 1 158 ? 14.807 -13.331 -8.801 1.00 89.38 158 MET A N 1
ATOM 1222 C CA . MET A 1 158 ? 15.524 -12.391 -7.932 1.00 89.38 158 MET A CA 1
ATOM 1223 C C . MET A 1 158 ? 14.579 -11.615 -7.008 1.00 89.38 158 MET A C 1
ATOM 1225 O O . MET A 1 158 ? 14.848 -11.528 -5.815 1.00 89.38 158 MET A O 1
ATOM 1229 N N . LEU A 1 159 ? 13.455 -11.102 -7.527 1.00 90.81 159 LEU A N 1
ATOM 1230 C CA . LEU A 1 159 ? 12.430 -10.438 -6.711 1.00 90.81 159 LEU A CA 1
ATOM 1231 C C . LEU A 1 159 ? 11.922 -11.362 -5.597 1.00 90.81 159 LEU A C 1
ATOM 1233 O O . LEU A 1 159 ? 11.875 -10.963 -4.437 1.00 90.81 159 LEU A O 1
ATOM 1237 N N . ARG A 1 160 ? 11.560 -12.605 -5.939 1.00 93.38 160 ARG A N 1
ATOM 1238 C CA . ARG A 1 160 ? 11.095 -13.594 -4.960 1.00 93.38 160 ARG A CA 1
ATOM 1239 C C . ARG A 1 160 ? 12.149 -13.827 -3.882 1.00 93.38 160 ARG A C 1
ATOM 1241 O O . ARG A 1 160 ? 11.817 -13.799 -2.702 1.00 93.38 160 ARG A O 1
ATOM 1248 N N . ASP A 1 161 ? 13.388 -14.073 -4.290 1.00 91.56 161 ASP A N 1
ATOM 1249 C CA . ASP A 1 161 ? 14.459 -14.429 -3.366 1.00 91.56 161 ASP A CA 1
ATOM 1250 C C . ASP A 1 161 ? 14.775 -13.254 -2.428 1.00 91.56 161 ASP A C 1
ATOM 1252 O O . ASP A 1 161 ? 14.858 -13.467 -1.222 1.00 91.56 161 ASP A O 1
ATOM 1256 N N . GLN A 1 162 ? 14.811 -12.014 -2.936 1.00 89.25 162 GLN A N 1
ATOM 1257 C CA . GLN A 1 162 ? 15.016 -10.812 -2.117 1.00 89.25 162 GLN A CA 1
ATOM 1258 C C . GLN A 1 162 ? 13.869 -10.556 -1.129 1.00 89.25 162 GLN A C 1
ATOM 1260 O O . GLN A 1 162 ? 14.125 -10.253 0.036 1.00 89.25 162 GLN A O 1
ATOM 1265 N N . VAL A 1 163 ? 12.609 -10.717 -1.554 1.00 89.06 163 VAL A N 1
ATOM 1266 C CA . VAL A 1 163 ? 11.444 -10.550 -0.664 1.00 89.06 163 VAL A CA 1
ATOM 1267 C C . VAL A 1 163 ? 11.434 -11.607 0.443 1.00 89.06 163 VAL A C 1
ATOM 1269 O O . VAL A 1 163 ? 11.128 -11.281 1.586 1.00 89.06 163 VAL A O 1
ATOM 1272 N N . LEU A 1 164 ? 11.789 -12.859 0.132 1.00 89.69 164 LEU A N 1
ATOM 1273 C CA . LEU A 1 164 ? 11.831 -13.946 1.117 1.00 89.69 164 LEU A CA 1
ATOM 1274 C C . LEU A 1 164 ? 13.047 -13.873 2.050 1.00 89.69 164 LEU A C 1
ATOM 1276 O O . LEU A 1 164 ? 12.962 -14.351 3.179 1.00 89.69 164 LEU A O 1
ATOM 1280 N N . SER A 1 165 ? 14.166 -13.297 1.602 1.00 87.62 165 SER A N 1
ATOM 1281 C CA . SER A 1 165 ? 15.366 -13.121 2.429 1.00 87.62 165 SER A CA 1
ATOM 1282 C C . SER A 1 165 ? 15.330 -11.877 3.316 1.00 87.62 165 SER A C 1
ATOM 1284 O O . SER A 1 165 ? 16.196 -11.721 4.177 1.00 87.62 165 SER A O 1
ATOM 1286 N N . ARG A 1 166 ? 14.379 -10.962 3.090 1.00 81.88 166 ARG A N 1
ATOM 1287 C CA . ARG A 1 166 ? 14.302 -9.689 3.809 1.00 81.88 166 ARG A CA 1
ATOM 1288 C C . ARG A 1 166 ? 14.038 -9.936 5.302 1.00 81.88 166 ARG A C 1
ATOM 1290 O O . ARG A 1 166 ? 13.149 -10.726 5.631 1.00 81.88 166 ARG A O 1
ATOM 1297 N N . PRO A 1 167 ? 14.762 -9.265 6.220 1.00 80.12 167 PRO A N 1
ATOM 1298 C CA . PRO A 1 167 ? 14.440 -9.346 7.637 1.00 80.12 167 PRO A CA 1
ATOM 1299 C C . PRO A 1 167 ? 13.021 -8.814 7.850 1.00 80.12 167 PRO A C 1
ATOM 1301 O O . PRO A 1 167 ? 12.710 -7.677 7.500 1.00 80.12 167 PRO A O 1
ATOM 1304 N N . LEU A 1 168 ? 12.143 -9.657 8.387 1.00 78.44 168 LEU A N 1
ATOM 1305 C CA . LEU A 1 168 ? 10.758 -9.278 8.645 1.00 78.44 168 LEU A CA 1
ATOM 1306 C C . LEU A 1 168 ? 10.727 -8.281 9.801 1.00 78.44 168 LEU A C 1
ATOM 1308 O O . LEU A 1 168 ? 11.271 -8.570 10.868 1.00 78.44 168 LEU A O 1
ATOM 1312 N N . ARG A 1 169 ? 10.030 -7.153 9.629 1.00 82.12 169 ARG A N 1
ATOM 1313 C CA . ARG A 1 169 ? 9.717 -6.266 10.751 1.00 82.12 169 ARG A CA 1
ATOM 1314 C C . ARG A 1 169 ? 8.882 -7.043 11.779 1.00 82.12 169 ARG A C 1
ATOM 1316 O O . ARG A 1 169 ? 7.766 -7.461 11.433 1.00 82.12 169 ARG A O 1
ATOM 1323 N N . PRO A 1 170 ? 9.396 -7.277 13.000 1.00 80.69 170 PRO A N 1
ATOM 1324 C CA . PRO A 1 170 ? 8.663 -8.017 14.012 1.00 80.69 170 PRO A CA 1
ATOM 1325 C C . PRO A 1 170 ? 7.531 -7.156 14.575 1.00 80.69 170 PRO A C 1
ATOM 1327 O O . PRO A 1 170 ? 7.634 -5.933 14.647 1.00 80.69 170 PRO A O 1
ATOM 1330 N N . PHE A 1 171 ? 6.455 -7.813 14.997 1.00 87.50 171 PHE A N 1
ATOM 1331 C CA . PHE A 1 171 ? 5.456 -7.191 15.862 1.00 87.50 171 PHE A CA 1
ATOM 1332 C C . PHE A 1 171 ? 6.046 -6.950 17.258 1.00 87.50 171 PHE A C 1
ATOM 1334 O O . PHE A 1 171 ? 7.000 -7.623 17.656 1.00 87.50 171 PHE A O 1
ATOM 1341 N N . THR A 1 172 ? 5.440 -6.054 18.041 1.00 87.06 172 THR A N 1
ATOM 1342 C CA . THR A 1 172 ? 5.865 -5.753 19.420 1.00 87.06 172 THR A CA 1
ATOM 1343 C C . THR A 1 172 ? 5.965 -7.014 20.284 1.00 87.06 172 THR A C 1
ATOM 1345 O O . THR A 1 172 ? 6.855 -7.130 21.127 1.00 87.06 172 THR A O 1
ATOM 1348 N N . LYS A 1 173 ? 5.053 -7.978 20.095 1.00 87.25 173 LYS A N 1
ATOM 1349 C CA . LYS A 1 173 ? 5.105 -9.291 20.750 1.00 87.25 173 LYS A CA 1
ATOM 1350 C C . LYS A 1 173 ? 5.141 -10.400 19.707 1.00 87.25 173 LYS A C 1
ATOM 1352 O O . LYS A 1 173 ? 4.447 -10.339 18.696 1.00 87.25 173 LYS A O 1
ATOM 1357 N N . ASN A 1 174 ? 5.884 -11.462 20.007 1.00 87.25 174 ASN A N 1
ATOM 1358 C CA . ASN A 1 174 ? 5.892 -12.668 19.184 1.00 87.25 174 ASN A CA 1
ATOM 1359 C C . ASN A 1 174 ? 4.481 -13.263 19.094 1.00 87.25 174 ASN A C 1
ATOM 1361 O O . ASN A 1 174 ? 3.829 -13.496 20.115 1.00 87.25 174 ASN A O 1
ATOM 1365 N N . LEU A 1 175 ? 4.029 -13.533 17.870 1.00 88.00 175 LEU A N 1
ATOM 1366 C CA . LEU A 1 175 ? 2.726 -14.126 17.590 1.00 88.00 175 LEU A CA 1
ATOM 1367 C C . LEU A 1 175 ? 2.892 -15.505 16.963 1.00 88.00 175 LEU A C 1
ATOM 1369 O O . LEU A 1 175 ? 3.740 -15.713 16.100 1.00 88.00 175 LEU A O 1
ATOM 1373 N N . THR A 1 176 ? 2.023 -16.436 17.352 1.00 92.69 176 THR A N 1
ATOM 1374 C CA . THR A 1 176 ? 1.790 -17.643 16.552 1.00 92.69 176 THR A CA 1
ATOM 1375 C C . THR A 1 176 ? 0.908 -17.295 15.351 1.00 92.69 176 THR A C 1
ATOM 1377 O O . THR A 1 176 ? 0.135 -16.339 15.417 1.00 92.69 176 THR A O 1
ATOM 1380 N N . GLU A 1 177 ? 0.931 -18.094 14.280 1.00 93.69 177 GLU A N 1
ATOM 1381 C CA . GLU A 1 177 ? 0.044 -17.894 13.116 1.00 93.69 177 GLU A CA 1
ATOM 1382 C C . GLU A 1 177 ? -1.439 -17.819 13.516 1.00 93.69 177 GLU A C 1
ATOM 1384 O O . GLU A 1 177 ? -2.213 -17.012 13.000 1.00 93.69 177 GLU A O 1
ATOM 1389 N N . ARG A 1 178 ? -1.836 -18.629 14.504 1.00 93.25 178 ARG A N 1
ATOM 1390 C CA . ARG A 1 178 ? -3.199 -18.636 15.043 1.00 93.25 178 ARG A CA 1
ATOM 1391 C C . ARG A 1 178 ? -3.541 -17.327 15.753 1.00 93.25 178 ARG A C 1
ATOM 1393 O O . ARG A 1 178 ? -4.666 -16.842 15.628 1.00 93.25 178 ARG A O 1
ATOM 1400 N N . ASP A 1 179 ? -2.606 -16.775 16.519 1.00 92.94 179 ASP A N 1
ATOM 1401 C CA . ASP A 1 179 ? -2.819 -15.516 17.233 1.00 92.94 179 ASP A CA 1
ATOM 1402 C C . ASP A 1 179 ? -2.775 -14.324 16.275 1.00 92.94 179 ASP A C 1
ATOM 1404 O O . ASP A 1 179 ? -3.620 -13.439 16.390 1.00 92.94 179 ASP A O 1
ATOM 1408 N N . TRP A 1 180 ? -1.901 -14.355 15.263 1.00 93.69 180 TRP A N 1
ATOM 1409 C CA . TRP A 1 180 ? -1.905 -13.402 14.152 1.00 93.69 180 TRP A CA 1
ATOM 1410 C C . TRP A 1 180 ? -3.251 -13.382 13.421 1.00 93.69 180 TRP A C 1
ATOM 1412 O O . TRP A 1 180 ? -3.809 -12.307 13.204 1.00 93.69 180 TRP A O 1
ATOM 1422 N N . LEU A 1 181 ? -3.834 -14.546 13.116 1.00 94.69 181 LEU A N 1
ATOM 1423 C CA . LEU A 1 181 ? -5.141 -14.624 12.458 1.00 94.69 181 LEU A CA 1
ATOM 1424 C C . LEU A 1 181 ? -6.252 -13.987 13.312 1.00 94.69 181 LEU A C 1
ATOM 1426 O O . LEU A 1 181 ? -7.078 -13.224 12.805 1.00 94.69 181 LEU A O 1
ATOM 1430 N N . ARG A 1 182 ? -6.262 -14.257 14.625 1.00 93.69 182 ARG A N 1
ATOM 1431 C CA . ARG A 1 182 ? -7.223 -13.644 15.562 1.00 93.69 182 ARG A CA 1
ATOM 1432 C C . ARG A 1 182 ? -7.017 -12.136 15.688 1.00 93.69 182 ARG A C 1
ATOM 1434 O O . ARG A 1 182 ? -7.998 -11.394 15.686 1.00 93.69 182 ARG A O 1
ATOM 1441 N N . GLY A 1 183 ? -5.766 -11.690 15.809 1.00 92.88 183 GLY A N 1
ATOM 1442 C CA . GLY A 1 183 ? -5.401 -10.274 15.856 1.00 92.88 183 GLY A CA 1
ATOM 1443 C C . GLY A 1 183 ? -5.852 -9.553 14.588 1.00 92.88 183 GLY A C 1
ATOM 1444 O O . GLY A 1 183 ? -6.538 -8.539 14.670 1.00 92.88 183 GLY A O 1
ATOM 1445 N N . SER A 1 184 ? -5.596 -10.147 13.423 1.00 94.50 184 SER A N 1
ATOM 1446 C CA . SER A 1 184 ? -6.004 -9.622 12.117 1.00 94.50 184 SER A CA 1
ATOM 1447 C C . SER A 1 184 ? -7.520 -9.448 12.005 1.00 94.50 184 SER A C 1
ATOM 1449 O O . SER A 1 184 ? -7.986 -8.407 11.551 1.00 94.50 184 SER A O 1
ATOM 1451 N N . ALA A 1 185 ? -8.317 -10.409 12.480 1.00 95.25 185 ALA A N 1
ATOM 1452 C CA . ALA A 1 185 ? -9.775 -10.266 12.493 1.00 95.25 185 ALA A CA 1
ATOM 1453 C C . ALA A 1 185 ? -10.239 -9.062 13.339 1.00 95.25 185 ALA A C 1
ATOM 1455 O O . ALA A 1 185 ? -11.108 -8.302 12.908 1.00 95.25 185 ALA A O 1
ATOM 1456 N N . LYS A 1 186 ? -9.617 -8.838 14.506 1.00 94.88 186 LYS A N 1
ATOM 1457 C CA . LYS A 1 186 ? -9.904 -7.667 15.352 1.00 94.88 186 LYS A CA 1
ATOM 1458 C C . LYS A 1 186 ? -9.485 -6.361 14.678 1.00 94.88 186 LYS A C 1
ATOM 1460 O O . LYS A 1 186 ? -10.268 -5.415 14.668 1.00 94.88 186 LYS A O 1
ATOM 1465 N N . ILE A 1 187 ? -8.298 -6.324 14.066 1.00 95.12 187 ILE A N 1
ATOM 1466 C CA . ILE A 1 187 ? -7.833 -5.170 13.285 1.00 95.12 187 ILE A CA 1
ATOM 1467 C C . ILE A 1 187 ? -8.826 -4.862 12.166 1.00 95.12 187 ILE A C 1
ATOM 1469 O O . ILE A 1 187 ? -9.227 -3.715 12.015 1.00 95.12 187 ILE A O 1
ATOM 1473 N N . TRP A 1 188 ? -9.303 -5.866 11.429 1.00 96.31 188 TRP A N 1
ATOM 1474 C CA . TRP A 1 188 ? -10.300 -5.667 10.376 1.00 96.31 188 TRP A CA 1
ATOM 1475 C C . TRP A 1 188 ? -11.588 -5.006 10.887 1.00 96.31 188 TRP A C 1
ATOM 1477 O O . TRP A 1 188 ? -12.120 -4.095 10.246 1.00 96.31 188 TRP A O 1
ATOM 1487 N N . ASP A 1 189 ? -12.084 -5.426 12.052 1.00 95.38 189 ASP A N 1
ATOM 1488 C CA . ASP A 1 189 ? -13.241 -4.789 12.682 1.00 95.38 189 ASP A CA 1
ATOM 1489 C C . ASP A 1 189 ? -12.962 -3.339 13.095 1.00 95.38 189 ASP A C 1
ATOM 1491 O O . ASP A 1 189 ? -13.836 -2.486 12.918 1.00 95.38 189 ASP A O 1
ATOM 1495 N N . MET A 1 190 ? -11.750 -3.038 13.569 1.00 94.25 190 MET A N 1
ATOM 1496 C CA . MET A 1 190 ? -11.319 -1.671 13.878 1.00 94.25 190 MET A CA 1
ATOM 1497 C C . MET A 1 190 ? -11.216 -0.803 12.621 1.00 94.25 190 MET A C 1
ATOM 1499 O O . MET A 1 190 ? -11.763 0.295 12.612 1.00 94.25 190 MET A O 1
ATOM 1503 N N . VAL A 1 191 ? -10.612 -1.300 11.533 1.00 94.94 191 VAL A N 1
ATOM 1504 C CA . VAL A 1 191 ? -10.520 -0.570 10.255 1.00 94.94 191 VAL A CA 1
ATOM 1505 C C . VAL A 1 191 ? -11.913 -0.184 9.755 1.00 94.94 191 VAL A C 1
ATOM 1507 O O . VAL A 1 191 ? -12.138 0.966 9.385 1.00 94.94 191 VAL A O 1
ATOM 1510 N N . LYS A 1 192 ? -12.878 -1.114 9.790 1.00 94.81 192 LYS A N 1
ATOM 1511 C CA . LYS A 1 192 ? -14.267 -0.844 9.370 1.00 94.81 192 LYS A CA 1
ATOM 1512 C C . LYS A 1 192 ? -14.963 0.223 10.219 1.00 94.81 192 LYS A C 1
ATOM 1514 O O . LYS A 1 192 ? -15.865 0.889 9.721 1.00 94.81 192 LYS A O 1
ATOM 1519 N N . ARG A 1 193 ? -14.590 0.348 11.494 1.00 94.31 193 ARG A N 1
ATOM 1520 C CA . ARG A 1 193 ? -15.175 1.303 12.450 1.00 94.31 193 ARG A CA 1
ATOM 1521 C C . ARG A 1 193 ? -14.312 2.554 12.639 1.00 94.31 193 ARG A C 1
ATOM 1523 O O . ARG A 1 193 ? -14.637 3.369 13.498 1.00 94.31 193 ARG A O 1
ATOM 1530 N N . SER A 1 194 ? -13.230 2.704 11.872 1.00 94.38 194 SER A N 1
ATOM 1531 C CA . SER A 1 194 ? -12.279 3.798 12.050 1.00 94.38 194 SER A CA 1
ATOM 1532 C C . SER A 1 194 ? -12.947 5.151 11.763 1.00 94.38 194 SER A C 1
ATOM 1534 O O . SER A 1 194 ? -13.453 5.359 10.652 1.00 94.38 194 SER A O 1
ATOM 1536 N N . PRO A 1 195 ? -12.942 6.092 12.729 1.00 93.75 195 PRO A N 1
ATOM 1537 C CA . PRO A 1 195 ? -13.489 7.427 12.513 1.00 93.75 195 PRO A CA 1
ATOM 1538 C C . PRO A 1 195 ? -12.689 8.193 11.454 1.00 93.75 195 PRO A C 1
ATOM 1540 O O . PRO A 1 195 ? -13.293 8.856 10.617 1.00 93.75 195 PRO A O 1
ATOM 1543 N N . VAL A 1 196 ? -11.363 8.011 11.409 1.00 93.88 196 VAL A N 1
ATOM 1544 C CA . VAL A 1 196 ? -10.468 8.651 10.428 1.00 93.88 196 VAL A CA 1
ATOM 1545 C C . VAL A 1 196 ? -10.854 8.258 9.001 1.00 93.88 196 VAL A C 1
ATOM 1547 O O . VAL A 1 196 ? -11.001 9.116 8.133 1.00 93.88 196 VAL A O 1
ATOM 1550 N N . VAL A 1 197 ? -11.104 6.964 8.767 1.00 94.00 197 VAL A N 1
ATOM 1551 C CA . VAL A 1 197 ? -11.564 6.462 7.462 1.00 94.00 197 VAL A CA 1
ATOM 1552 C C . VAL A 1 197 ? -12.943 7.022 7.116 1.00 94.00 197 VAL A C 1
ATOM 1554 O O . VAL A 1 197 ? -13.159 7.477 5.994 1.00 94.00 197 VAL A O 1
ATOM 1557 N N . SER A 1 198 ? -13.873 7.030 8.075 1.00 93.69 198 SER A N 1
ATOM 1558 C CA . SER A 1 198 ? -15.208 7.607 7.883 1.00 93.69 198 SER A CA 1
ATOM 1559 C C . SER A 1 198 ? -15.138 9.088 7.495 1.00 93.69 198 SER A C 1
ATOM 1561 O O . SER A 1 198 ? -15.825 9.516 6.568 1.00 93.69 198 SER A O 1
ATOM 1563 N N . ASP A 1 199 ? -14.316 9.875 8.181 1.00 94.38 199 ASP A N 1
ATOM 1564 C CA . ASP A 1 199 ? -14.214 11.314 7.950 1.00 94.38 199 ASP A CA 1
ATOM 1565 C C . ASP A 1 199 ? -13.517 11.634 6.628 1.00 94.38 199 ASP A C 1
ATOM 1567 O O . ASP A 1 199 ? -13.982 12.508 5.895 1.00 94.38 199 ASP A O 1
ATOM 1571 N N . TYR A 1 200 ? -12.505 10.851 6.245 1.00 93.69 200 TYR A N 1
ATOM 1572 C CA . TYR A 1 200 ? -11.930 10.909 4.903 1.00 93.69 200 TYR A CA 1
ATOM 1573 C C . TYR A 1 200 ? -12.980 10.625 3.818 1.00 93.69 200 TYR A C 1
ATOM 1575 O O . TYR A 1 200 ? -13.110 11.388 2.860 1.00 93.69 200 TYR A O 1
ATOM 1583 N N . CYS A 1 201 ? -13.807 9.586 3.987 1.00 91.31 201 CYS A N 1
ATOM 1584 C CA . CYS A 1 201 ? -14.897 9.304 3.051 1.00 91.31 201 CYS A CA 1
ATOM 1585 C C . CYS A 1 201 ? -15.915 10.453 2.970 1.00 91.31 201 C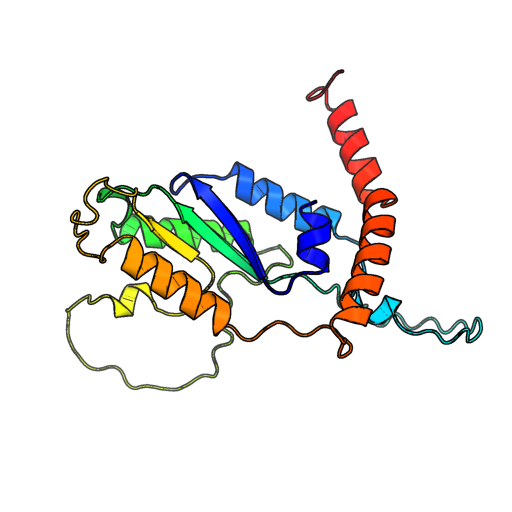YS A C 1
ATOM 1587 O O . CYS A 1 201 ? -16.367 10.783 1.873 1.00 91.31 201 CYS A O 1
ATOM 1589 N N . LYS A 1 202 ? -16.269 11.085 4.097 1.00 93.31 202 LYS A N 1
ATOM 1590 C CA . LYS A 1 202 ? -17.156 12.263 4.104 1.00 93.31 202 LYS A CA 1
ATOM 1591 C C . LYS A 1 202 ? -16.519 13.450 3.379 1.00 93.31 202 LYS A C 1
ATOM 1593 O O . LYS A 1 202 ? -17.212 14.116 2.616 1.00 93.31 202 LYS A O 1
ATOM 1598 N N . ALA A 1 203 ? -15.222 13.694 3.578 1.00 92.62 203 ALA A N 1
ATOM 1599 C CA . ALA A 1 203 ? -14.485 14.768 2.912 1.00 92.62 203 ALA A CA 1
ATOM 1600 C C . ALA A 1 203 ? -14.427 14.576 1.385 1.00 92.62 203 ALA A C 1
ATOM 1602 O O . ALA A 1 203 ? -14.604 15.528 0.628 1.00 92.62 203 ALA A O 1
ATOM 1603 N N . LEU A 1 204 ? -14.256 13.335 0.917 1.00 90.31 204 LEU A N 1
ATOM 1604 C CA . LEU A 1 204 ? -14.321 13.011 -0.513 1.00 90.31 204 LEU A CA 1
ATOM 1605 C C . LEU A 1 204 ? -15.721 13.202 -1.115 1.00 90.31 204 LEU A C 1
ATOM 1607 O O . LEU A 1 204 ? -15.857 13.546 -2.288 1.00 90.31 204 LEU A O 1
ATOM 1611 N N . GLN A 1 205 ? -16.774 12.970 -0.332 1.00 88.19 205 GLN A N 1
ATOM 1612 C CA . GLN A 1 205 ? -18.150 13.196 -0.779 1.00 88.19 205 GLN A CA 1
ATOM 1613 C C . GLN A 1 205 ? -18.499 14.689 -0.802 1.00 88.19 205 GLN A C 1
ATOM 1615 O O . GLN A 1 205 ? -19.172 15.152 -1.724 1.00 88.19 205 GLN A O 1
ATOM 1620 N N . SER A 1 206 ? -18.034 15.456 0.189 1.00 87.38 206 SER A N 1
ATOM 1621 C CA . SER A 1 206 ? -18.296 16.896 0.279 1.00 87.38 206 SER A CA 1
ATOM 1622 C C . SER A 1 206 ? -17.516 17.712 -0.753 1.00 87.38 206 SER A C 1
ATOM 1624 O O . SER A 1 206 ? -18.015 18.743 -1.199 1.00 87.38 206 SER A O 1
ATOM 1626 N N . SER A 1 207 ? -16.350 17.232 -1.199 1.00 83.56 207 SER A N 1
ATOM 1627 C CA . SER A 1 207 ? -15.553 17.863 -2.261 1.00 83.56 207 SER A CA 1
ATOM 1628 C C . SER A 1 207 ? -16.166 17.738 -3.663 1.00 83.56 207 SER A C 1
ATOM 1630 O O . SER A 1 207 ? -15.645 18.309 -4.617 1.00 83.56 207 SER A O 1
ATOM 1632 N N . GLY A 1 208 ? -17.289 17.024 -3.811 1.00 67.69 208 GLY A N 1
ATOM 1633 C CA . GLY A 1 208 ? -18.040 16.932 -5.065 1.00 67.69 208 GLY A CA 1
ATOM 1634 C C . GLY A 1 208 ? -17.427 16.010 -6.123 1.00 67.69 208 GLY A C 1
ATOM 1635 O O . GLY A 1 208 ? -18.033 15.838 -7.178 1.00 67.69 208 GLY A O 1
ATOM 1636 N N . LEU A 1 209 ? -16.282 15.378 -5.838 1.00 61.88 209 LEU A N 1
ATOM 1637 C CA . LEU A 1 209 ? -15.614 14.419 -6.730 1.00 61.88 209 LEU A CA 1
ATOM 1638 C C . LEU A 1 209 ? -16.383 13.094 -6.861 1.00 61.88 209 LEU A C 1
ATOM 1640 O O . LEU A 1 209 ? -16.265 12.409 -7.873 1.00 61.88 209 LEU A O 1
ATOM 1644 N N . PHE A 1 210 ? -17.207 12.754 -5.866 1.00 57.16 210 PHE A N 1
ATOM 1645 C CA . PHE A 1 210 ? -17.996 11.522 -5.833 1.00 57.16 210 PHE A CA 1
ATOM 1646 C C . PHE A 1 210 ? -19.428 11.808 -5.365 1.00 57.16 210 PHE A C 1
ATOM 1648 O O . PHE A 1 210 ? -19.819 11.465 -4.248 1.00 57.16 210 PHE A O 1
ATOM 1655 N N . ARG A 1 211 ? -20.234 12.461 -6.211 1.00 53.41 211 ARG A N 1
ATOM 1656 C CA . ARG A 1 211 ? -21.695 12.420 -6.043 1.00 53.41 211 ARG A CA 1
ATOM 1657 C C . ARG A 1 211 ? -22.198 11.058 -6.527 1.00 53.41 211 ARG A C 1
ATOM 1659 O O . ARG A 1 211 ? -21.888 10.662 -7.646 1.00 53.41 211 ARG A O 1
ATOM 1666 N N . LYS A 1 212 ? -22.919 10.350 -5.653 1.00 47.75 212 LYS A N 1
ATOM 1667 C CA . LYS A 1 212 ? -23.720 9.175 -6.028 1.00 47.75 212 LYS A CA 1
ATOM 1668 C C . LYS A 1 212 ? -24.833 9.565 -6.990 1.00 47.75 212 LYS A C 1
ATOM 1670 O O . LYS A 1 212 ? -25.381 10.676 -6.805 1.00 47.75 212 LYS A O 1
#